Protein AF-A0A8E2FE78-F1 (afdb_monomer_lite)

Organism: NCBI:txid574774

Radius of gyration: 26.79 Å; chains: 1; bounding box: 69×51×73 Å

Secondary structure (DSSP, 8-state):
------HHHHHHHHHHIIIIIGGG---HHHHHHHHHHHHHHHHHHHHTTHHHHHHHHHHHHHHHHHHHHHHHHTPPPP------SS--HHHHHHHHHHHHHHHHHHHHHHTTS--TTHHHHHHHHHHHHHHHHHHHHHPPPPPTT-TT-------PPP--HHHHTTSS--SEEEEEEE-TTS-EEEEEEEE--SS-S--SGGGSHHHHHHHHHHHTTSSS----EEEEE-S-TT-SS-EEEEEPPSS--HHHHHHTT--S--HHHHHHHHHHHHHHHHS-GGGGHHHHHHHS-GGGGT--HHHHHHHHHHHHHHHHHHS-----HHHHHHHHHHHHT-----SPP----SS-S-----

Structure (mmCIF, N/CA/C/O backbone):
data_AF-A0A8E2FE78-F1
#
_entry.id   AF-A0A8E2FE78-F1
#
loop_
_atom_site.group_PDB
_atom_site.id
_atom_site.type_symbol
_atom_site.label_atom_id
_atom_site.label_alt_id
_atom_site.label_comp_id
_atom_site.label_asym_id
_atom_site.label_entity_id
_atom_site.label_seq_id
_atom_site.pdbx_PDB_ins_code
_atom_site.Cartn_x
_atom_site.Cartn_y
_atom_site.Cartn_z
_atom_site.occupancy
_atom_site.B_iso_or_equiv
_atom_site.auth_seq_id
_atom_site.auth_comp_id
_atom_site.auth_asym_id
_atom_site.auth_atom_id
_atom_site.pdbx_PDB_model_num
ATOM 1 N N . MET A 1 1 ? 17.736 26.249 -23.471 1.00 40.75 1 MET A N 1
ATOM 2 C CA . MET A 1 1 ? 18.844 25.290 -23.666 1.00 40.75 1 MET A CA 1
ATOM 3 C C . MET A 1 1 ? 18.583 24.107 -22.745 1.00 40.75 1 MET A C 1
ATOM 5 O O . MET A 1 1 ? 18.608 24.304 -21.538 1.00 40.75 1 MET A O 1
ATOM 9 N N . LYS A 1 2 ? 18.205 22.938 -23.279 1.00 51.59 2 LYS A N 1
ATOM 10 C CA . LYS A 1 2 ? 18.013 21.727 -22.465 1.00 51.59 2 LYS A CA 1
ATOM 11 C C . LYS A 1 2 ? 19.390 21.098 -22.255 1.00 51.59 2 LYS A C 1
ATOM 13 O O . LYS A 1 2 ? 20.052 20.760 -23.230 1.00 51.59 2 LYS A O 1
ATOM 18 N N . ILE A 1 3 ? 19.858 21.038 -21.012 1.00 57.12 3 ILE A N 1
ATOM 19 C CA . ILE A 1 3 ? 21.113 20.360 -20.680 1.00 57.12 3 ILE A CA 1
ATOM 20 C C . ILE A 1 3 ? 20.767 18.882 -20.533 1.00 57.12 3 ILE A C 1
ATOM 22 O O . ILE A 1 3 ? 20.050 18.514 -19.608 1.00 57.12 3 ILE A O 1
ATOM 26 N N . HIS A 1 4 ? 21.232 18.060 -21.469 1.00 77.94 4 HIS A N 1
ATOM 27 C CA . HIS A 1 4 ? 21.091 16.612 -21.376 1.00 77.94 4 HIS A CA 1
ATOM 28 C C . HIS A 1 4 ? 22.244 16.081 -20.522 1.00 77.94 4 HIS A C 1
ATOM 30 O O . HIS A 1 4 ? 23.404 16.238 -20.918 1.00 77.94 4 HIS A O 1
ATOM 36 N N . PRO A 1 5 ? 21.968 15.528 -19.331 1.00 83.38 5 PRO A N 1
ATOM 37 C CA . PRO A 1 5 ? 23.023 15.011 -18.481 1.00 83.38 5 PRO A CA 1
ATOM 38 C C . PRO A 1 5 ? 23.655 13.789 -19.154 1.00 83.38 5 PRO A C 1
ATOM 40 O O . PRO A 1 5 ? 22.962 12.873 -19.583 1.00 83.38 5 PRO A O 1
ATOM 43 N N . THR A 1 6 ? 24.980 13.774 -19.250 1.00 87.69 6 THR A N 1
ATOM 44 C CA . THR A 1 6 ? 25.743 12.628 -19.752 1.00 87.69 6 THR A CA 1
ATOM 45 C C . THR A 1 6 ? 26.255 11.789 -18.584 1.00 87.69 6 THR A C 1
ATOM 47 O O . THR A 1 6 ? 26.434 12.294 -17.469 1.00 87.69 6 THR A O 1
ATOM 50 N N . THR A 1 7 ? 26.575 10.517 -18.836 1.00 88.69 7 THR A N 1
ATOM 51 C CA . THR A 1 7 ? 27.245 9.632 -17.864 1.00 88.69 7 THR A CA 1
ATOM 52 C C . THR A 1 7 ? 28.472 10.303 -17.246 1.00 88.69 7 THR A C 1
ATOM 54 O O . THR A 1 7 ? 28.681 10.237 -16.033 1.00 88.69 7 THR A O 1
ATOM 57 N N . GLN A 1 8 ? 29.252 11.020 -18.062 1.00 87.31 8 GLN A N 1
ATOM 58 C CA . GLN A 1 8 ? 30.420 11.771 -17.612 1.00 87.31 8 GLN A CA 1
ATOM 59 C C . GLN A 1 8 ? 30.037 12.924 -16.675 1.00 87.31 8 GLN A C 1
ATOM 61 O O . GLN A 1 8 ? 30.614 13.030 -15.594 1.00 87.31 8 GLN A O 1
ATOM 66 N N . SER A 1 9 ? 29.062 13.769 -17.039 1.00 87.12 9 SER A N 1
ATOM 67 C CA . SER A 1 9 ? 28.678 14.910 -16.196 1.00 87.12 9 SER A CA 1
ATOM 68 C C . SER A 1 9 ? 28.068 14.476 -14.862 1.00 87.12 9 SER A C 1
ATOM 70 O O . SER A 1 9 ? 28.380 15.071 -13.834 1.00 87.12 9 SER A O 1
ATOM 72 N N . ILE A 1 10 ? 27.251 13.415 -14.856 1.00 90.75 10 ILE A N 1
ATOM 73 C CA . ILE A 1 10 ? 26.656 12.878 -13.622 1.00 90.75 10 ILE A CA 1
ATOM 74 C C . ILE A 1 10 ? 27.747 12.275 -12.729 1.00 90.75 10 ILE A C 1
ATOM 76 O O . ILE A 1 10 ? 27.791 12.558 -11.534 1.00 90.75 10 ILE A O 1
ATOM 80 N N . SER A 1 11 ? 28.674 11.504 -13.306 1.00 90.44 11 SER A N 1
ATOM 81 C CA . SER A 1 11 ? 29.785 10.912 -12.548 1.00 90.44 11 SER A CA 1
ATOM 82 C C . SER A 1 11 ? 30.683 11.976 -11.912 1.00 90.44 11 SER A C 1
ATOM 84 O O . SER A 1 11 ? 31.111 11.828 -10.770 1.00 90.44 11 SER A O 1
ATOM 86 N N . LEU A 1 12 ? 30.955 13.069 -12.634 1.00 84.81 12 LEU A N 1
ATOM 87 C CA . LEU A 1 12 ? 31.697 14.209 -12.095 1.00 84.81 12 LEU A CA 1
ATOM 88 C C . LEU A 1 12 ? 30.933 14.902 -10.961 1.00 84.81 12 LEU A C 1
ATOM 90 O O . LEU A 1 12 ? 31.551 15.258 -9.962 1.00 84.81 12 LEU A O 1
ATOM 94 N N . ALA A 1 13 ? 29.610 15.050 -11.080 1.00 88.19 13 ALA A N 1
ATOM 95 C CA . ALA A 1 13 ? 28.778 15.621 -10.023 1.00 88.19 13 ALA A CA 1
ATOM 96 C C . ALA A 1 13 ? 28.797 14.764 -8.747 1.00 88.19 13 ALA A C 1
ATOM 98 O O . ALA A 1 13 ? 28.978 15.310 -7.663 1.00 88.19 13 ALA A O 1
ATOM 99 N N . ILE A 1 14 ? 28.691 13.435 -8.872 1.00 91.94 14 ILE A N 1
ATOM 100 C CA . ILE A 1 14 ? 28.798 12.506 -7.733 1.00 91.94 14 ILE A CA 1
ATOM 101 C C . ILE A 1 14 ? 30.177 12.628 -7.075 1.00 91.94 14 ILE A C 1
ATOM 103 O O . ILE A 1 14 ? 30.267 12.836 -5.870 1.00 91.94 14 ILE A O 1
ATOM 107 N N . ARG A 1 15 ? 31.263 12.612 -7.859 1.00 89.69 15 ARG A N 1
ATOM 108 C CA . ARG A 1 15 ? 32.623 12.781 -7.316 1.00 89.69 15 ARG A CA 1
ATOM 109 C C . ARG A 1 15 ? 32.829 14.124 -6.628 1.00 89.69 15 ARG A C 1
ATOM 111 O O . ARG A 1 15 ? 33.533 14.179 -5.626 1.00 89.69 15 ARG A O 1
ATOM 118 N N . ALA A 1 16 ? 32.274 15.205 -7.169 1.00 86.19 16 ALA A N 1
ATOM 119 C CA . ALA A 1 16 ? 32.347 16.518 -6.538 1.00 86.19 16 ALA A CA 1
ATOM 120 C C . ALA A 1 16 ? 31.555 16.544 -5.222 1.00 86.19 16 ALA A C 1
ATOM 122 O O . ALA A 1 16 ? 32.049 17.066 -4.224 1.00 86.19 16 ALA A O 1
ATOM 123 N N . LEU A 1 17 ? 30.366 15.933 -5.203 1.00 91.00 17 LEU A N 1
ATOM 124 C CA . LEU A 1 17 ? 29.560 15.776 -3.996 1.00 91.00 17 LEU A CA 1
ATOM 125 C C . LEU A 1 17 ? 30.345 15.018 -2.915 1.00 91.00 17 LEU A C 1
ATOM 127 O O . LEU A 1 17 ? 30.501 15.532 -1.811 1.00 91.00 17 LEU A O 1
ATOM 131 N N . ASP A 1 18 ? 30.909 13.858 -3.251 1.00 92.31 18 ASP A N 1
ATOM 132 C CA . ASP A 1 18 ? 31.584 12.981 -2.290 1.00 92.31 18 ASP A CA 1
ATOM 133 C C . ASP A 1 18 ? 32.939 13.519 -1.816 1.00 92.31 18 ASP A C 1
ATOM 135 O O . ASP A 1 18 ? 33.265 13.403 -0.637 1.00 92.31 18 ASP A O 1
ATOM 139 N N . ASN A 1 19 ? 33.728 14.129 -2.706 1.00 90.69 19 ASN A N 1
ATOM 140 C CA . ASN A 1 19 ? 35.095 14.545 -2.376 1.00 90.69 19 ASN A CA 1
ATOM 141 C C . ASN A 1 19 ? 35.206 15.999 -1.908 1.00 90.69 19 ASN A C 1
ATOM 143 O O . ASN A 1 19 ? 36.165 16.330 -1.214 1.00 90.69 19 ASN A O 1
ATOM 147 N N . ALA A 1 20 ? 34.280 16.878 -2.305 1.00 88.25 20 ALA A N 1
ATOM 148 C CA . ALA A 1 20 ? 34.368 18.305 -1.991 1.00 88.25 20 ALA A CA 1
ATOM 149 C C . ALA A 1 20 ? 33.235 18.804 -1.091 1.00 88.25 20 ALA A C 1
ATOM 151 O O . ALA A 1 20 ? 33.487 19.655 -0.245 1.00 88.25 20 ALA A O 1
ATOM 152 N N . VAL A 1 21 ? 32.006 18.298 -1.243 1.00 90.62 21 VAL A N 1
ATOM 153 C CA . VAL A 1 21 ? 30.855 18.802 -0.473 1.00 90.62 21 VAL A CA 1
ATOM 154 C C . VAL A 1 21 ? 30.698 18.042 0.839 1.00 90.62 21 VAL A C 1
ATOM 156 O O . VAL A 1 21 ? 30.829 18.644 1.901 1.00 90.62 21 VAL A O 1
ATOM 159 N N . VAL A 1 22 ? 30.469 16.728 0.786 1.00 92.69 22 VAL A N 1
ATOM 160 C CA . VAL A 1 22 ? 30.179 15.885 1.960 1.00 92.69 22 VAL A CA 1
ATOM 161 C C . VAL A 1 22 ? 31.212 16.042 3.088 1.00 92.69 22 VAL A C 1
ATOM 163 O O . VAL A 1 22 ? 30.783 16.227 4.226 1.00 92.69 22 VAL A O 1
ATOM 166 N N . PRO A 1 23 ? 32.539 16.084 2.836 1.00 96.19 23 PRO A N 1
ATOM 167 C CA . PRO A 1 23 ? 33.531 16.244 3.904 1.00 96.19 23 PRO A CA 1
ATOM 168 C C . PRO A 1 23 ? 33.452 17.585 4.646 1.00 96.19 23 PRO A C 1
ATOM 170 O O . PRO A 1 23 ? 33.989 17.712 5.743 1.00 96.19 23 PRO A O 1
ATOM 173 N N . THR A 1 24 ? 32.812 18.595 4.050 1.00 95.44 24 THR A N 1
ATOM 174 C CA . THR A 1 24 ? 32.647 19.927 4.654 1.00 95.44 24 THR A CA 1
ATOM 175 C C . THR A 1 24 ? 31.368 20.052 5.479 1.00 95.44 24 THR A C 1
ATOM 177 O O . THR A 1 24 ? 31.210 21.021 6.223 1.00 95.44 24 THR A O 1
ATOM 180 N N . LEU A 1 25 ? 30.454 19.083 5.373 1.00 93.19 25 LEU A N 1
ATOM 181 C CA . LEU A 1 25 ? 29.177 19.111 6.073 1.00 93.19 25 LEU A CA 1
ATOM 182 C C . LEU A 1 25 ? 29.318 18.524 7.476 1.00 93.19 25 LEU A C 1
ATOM 184 O O . LEU A 1 25 ? 29.683 17.366 7.658 1.00 93.19 25 LEU A O 1
ATOM 188 N N . THR A 1 26 ? 28.980 19.327 8.478 1.00 93.50 26 THR A N 1
ATOM 189 C CA . THR A 1 26 ? 28.938 18.908 9.888 1.00 93.50 26 THR A CA 1
ATOM 190 C C . THR A 1 26 ? 27.511 18.751 10.411 1.00 93.50 26 THR A C 1
ATOM 192 O O . THR A 1 26 ? 27.287 18.065 11.408 1.00 93.50 26 THR A O 1
ATOM 195 N N . ASP A 1 27 ? 26.537 19.365 9.737 1.00 95.19 27 ASP A N 1
ATOM 196 C CA . ASP A 1 27 ? 25.128 19.306 10.105 1.00 95.19 27 ASP A CA 1
ATOM 197 C C . ASP A 1 27 ? 24.468 18.000 9.630 1.00 95.19 27 ASP A C 1
ATOM 199 O O . ASP A 1 27 ? 24.588 17.599 8.470 1.00 95.19 27 ASP A O 1
ATOM 203 N N . LYS A 1 28 ? 23.723 17.347 10.531 1.00 88.38 28 LYS A N 1
ATOM 204 C CA . LYS A 1 28 ? 23.057 16.066 10.245 1.00 88.38 28 LYS A CA 1
ATOM 205 C C . LYS A 1 28 ? 21.974 16.196 9.173 1.00 88.38 28 LYS A C 1
ATOM 207 O O . LYS A 1 28 ? 21.816 15.284 8.365 1.00 88.38 28 LYS A O 1
ATOM 212 N N . SER A 1 29 ? 21.240 17.311 9.151 1.00 82.25 29 SER A N 1
ATOM 213 C CA . SER A 1 29 ? 20.198 17.540 8.145 1.00 82.25 29 SER A CA 1
ATOM 214 C C . SER A 1 29 ? 20.810 17.772 6.764 1.00 82.25 29 SER A C 1
ATOM 216 O O . SER A 1 29 ? 20.278 17.278 5.771 1.00 82.25 29 SER A O 1
ATOM 218 N N . ALA A 1 30 ? 21.935 18.485 6.691 1.00 86.00 30 ALA A N 1
ATOM 219 C CA . ALA A 1 30 ? 22.681 18.685 5.455 1.00 86.00 30 ALA A CA 1
ATOM 220 C C . ALA A 1 30 ? 23.244 17.362 4.915 1.00 86.00 30 ALA A C 1
ATOM 222 O O . ALA A 1 30 ? 23.098 17.088 3.725 1.00 86.00 30 ALA A O 1
ATOM 223 N N . LEU A 1 31 ? 23.808 16.515 5.785 1.00 88.44 31 LEU A N 1
ATOM 224 C CA . LEU A 1 31 ? 24.284 15.178 5.411 1.00 88.44 31 LEU A CA 1
ATOM 225 C C . LEU A 1 31 ? 23.150 14.303 4.854 1.00 88.44 31 LEU A C 1
ATOM 227 O O . LEU A 1 31 ? 23.294 13.712 3.783 1.00 88.44 31 LEU A O 1
ATOM 231 N N . ALA A 1 32 ? 21.991 14.280 5.519 1.00 80.62 32 ALA A N 1
ATOM 232 C CA . ALA A 1 32 ? 20.817 13.553 5.034 1.00 80.62 32 ALA A CA 1
ATOM 233 C C . ALA A 1 32 ? 20.344 14.063 3.659 1.00 80.62 32 ALA A C 1
ATOM 235 O O . ALA A 1 32 ? 20.073 13.270 2.758 1.00 80.62 32 ALA A O 1
ATOM 236 N N . ALA A 1 33 ? 20.307 15.385 3.459 1.00 85.94 33 ALA A N 1
ATOM 237 C CA . ALA A 1 33 ? 19.960 15.969 2.167 1.00 85.94 33 ALA A CA 1
ATOM 238 C C . ALA A 1 33 ? 20.967 15.586 1.067 1.00 85.94 33 ALA A C 1
ATOM 240 O O . ALA A 1 33 ? 20.559 15.275 -0.053 1.00 85.94 33 ALA A O 1
ATOM 241 N N . THR A 1 34 ? 22.271 15.550 1.370 1.00 90.56 34 THR A N 1
ATOM 242 C CA . THR A 1 34 ? 23.276 15.103 0.394 1.00 90.56 34 THR A CA 1
ATOM 243 C C . THR A 1 34 ? 23.155 13.632 0.034 1.00 90.56 34 THR A C 1
ATOM 245 O O . THR A 1 34 ? 23.370 13.296 -1.128 1.00 90.56 34 THR A O 1
ATOM 248 N N . GLU A 1 35 ? 22.743 12.766 0.963 1.00 88.69 35 GLU A N 1
ATOM 249 C CA . GLU A 1 35 ? 22.444 11.371 0.628 1.00 88.69 35 GLU A CA 1
ATOM 250 C C . GLU A 1 35 ? 21.293 11.280 -0.375 1.00 88.69 35 GLU A C 1
ATOM 252 O O . GLU A 1 35 ? 21.401 10.550 -1.358 1.00 88.69 35 GLU A O 1
ATOM 257 N N . VAL A 1 36 ? 20.224 12.066 -0.208 1.00 89.06 36 VAL A N 1
ATOM 258 C CA . VAL A 1 36 ? 19.120 12.103 -1.184 1.00 89.06 36 VAL A CA 1
ATOM 259 C C . VAL A 1 36 ? 19.615 12.552 -2.560 1.00 89.06 36 VAL A C 1
ATOM 261 O O . VAL A 1 36 ? 19.309 11.909 -3.565 1.00 89.06 36 VAL A O 1
ATOM 264 N N . VAL A 1 37 ? 20.438 13.604 -2.622 1.00 92.12 37 VAL A N 1
ATOM 265 C CA . VAL A 1 37 ? 21.043 14.062 -3.885 1.00 92.12 37 VAL A C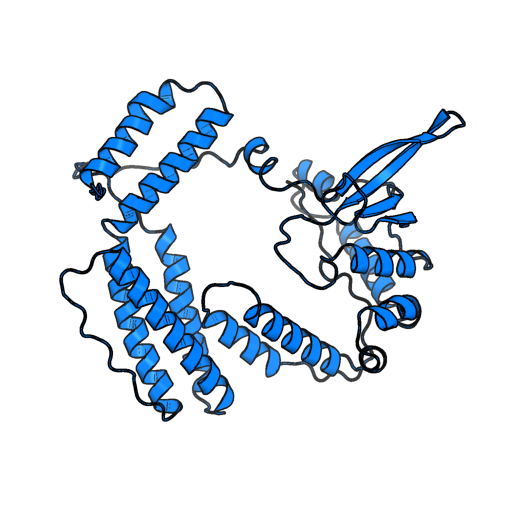A 1
ATOM 266 C C . VAL A 1 37 ? 21.907 12.963 -4.510 1.00 92.12 37 VAL A C 1
ATOM 268 O O . VAL A 1 37 ? 21.792 12.711 -5.711 1.00 92.12 37 VAL A O 1
ATOM 271 N N . ARG A 1 38 ? 22.725 12.262 -3.715 1.00 93.62 38 ARG A N 1
ATOM 272 C CA . ARG A 1 38 ? 23.543 11.135 -4.186 1.00 93.62 38 ARG A CA 1
ATOM 273 C C . ARG A 1 38 ? 22.676 10.024 -4.776 1.00 93.62 38 ARG A C 1
ATOM 275 O O . ARG A 1 38 ? 23.002 9.516 -5.850 1.00 93.62 38 ARG A O 1
ATOM 282 N N . HIS A 1 39 ? 21.570 9.670 -4.123 1.00 91.25 39 HIS A N 1
ATOM 283 C CA . HIS A 1 39 ? 20.637 8.656 -4.620 1.00 91.25 39 HIS A CA 1
ATOM 284 C C . HIS A 1 39 ? 20.027 9.064 -5.964 1.00 91.25 39 HIS A C 1
ATOM 286 O O . HIS A 1 39 ? 20.042 8.265 -6.899 1.00 91.25 39 HIS A O 1
ATOM 292 N N . VAL A 1 40 ? 19.573 10.315 -6.100 1.00 92.00 40 VAL A N 1
ATOM 293 C CA . VAL A 1 40 ? 19.017 10.837 -7.361 1.00 92.00 40 VAL A CA 1
ATOM 294 C C . VAL A 1 40 ? 20.060 10.819 -8.478 1.00 92.00 40 VAL A C 1
ATOM 296 O O . VAL A 1 40 ? 19.777 10.346 -9.576 1.00 92.00 40 VAL A O 1
ATOM 299 N N . LEU A 1 41 ? 21.283 11.287 -8.213 1.00 92.56 41 LEU A N 1
ATOM 300 C CA . LEU A 1 41 ? 22.361 11.270 -9.206 1.00 92.56 41 LEU A CA 1
ATOM 301 C C . LEU A 1 41 ? 22.737 9.841 -9.613 1.00 92.56 41 LEU A C 1
ATOM 303 O O . LEU A 1 41 ? 22.959 9.575 -10.792 1.00 92.56 41 LEU A O 1
ATOM 307 N N . THR A 1 42 ? 22.773 8.915 -8.656 1.00 93.00 42 THR A N 1
ATOM 308 C CA . THR A 1 42 ? 23.046 7.499 -8.926 1.00 93.00 42 THR A CA 1
ATOM 309 C C . THR A 1 42 ? 21.944 6.890 -9.785 1.00 93.00 42 THR A C 1
ATOM 311 O O . THR A 1 42 ? 22.245 6.184 -10.743 1.00 93.00 42 THR A O 1
ATOM 314 N N . ASP A 1 43 ? 20.677 7.186 -9.497 1.00 91.75 43 ASP A N 1
ATOM 315 C CA . ASP A 1 43 ? 19.550 6.723 -10.306 1.00 91.75 43 ASP A CA 1
ATOM 316 C C . ASP A 1 43 ? 19.611 7.278 -11.736 1.00 91.75 43 ASP A C 1
ATOM 318 O O . ASP A 1 43 ? 19.544 6.515 -12.698 1.00 91.75 43 ASP A O 1
ATOM 322 N N . LEU A 1 44 ? 19.874 8.580 -11.900 1.00 92.31 44 LEU A N 1
ATOM 323 C CA . LEU A 1 44 ? 20.101 9.185 -13.218 1.00 92.31 44 LEU A CA 1
ATOM 324 C C . LEU A 1 44 ? 21.258 8.508 -13.967 1.00 92.31 44 LEU A C 1
ATOM 326 O O . LEU A 1 44 ? 21.161 8.275 -15.171 1.00 92.31 44 LEU A O 1
ATOM 330 N N . LEU A 1 45 ? 22.335 8.140 -13.269 1.00 93.00 45 LEU A N 1
ATOM 331 C CA . LEU A 1 45 ? 23.454 7.420 -13.872 1.00 93.00 45 LEU A CA 1
ATOM 332 C C . LEU A 1 45 ? 23.053 6.010 -14.333 1.00 93.00 45 LEU A C 1
ATOM 334 O O . LEU A 1 45 ? 23.476 5.582 -15.407 1.00 93.00 45 LEU A O 1
ATOM 338 N N . LYS A 1 46 ? 22.210 5.296 -13.570 1.00 93.19 46 LYS A N 1
ATOM 339 C CA . LYS A 1 46 ? 21.663 3.988 -13.981 1.00 93.19 46 LYS A CA 1
ATOM 340 C C . LYS A 1 46 ? 20.863 4.112 -15.278 1.00 93.19 46 LYS A C 1
ATOM 342 O O . LYS A 1 46 ? 21.030 3.271 -16.166 1.00 93.19 46 LYS A O 1
ATOM 347 N N . ARG A 1 47 ? 20.051 5.171 -15.399 1.00 92.62 47 ARG A N 1
ATOM 348 C CA . ARG A 1 47 ? 19.238 5.475 -16.591 1.00 92.62 47 ARG A CA 1
ATOM 349 C C . ARG A 1 47 ? 20.092 5.723 -17.833 1.00 92.62 47 ARG A C 1
ATOM 351 O O . ARG A 1 47 ? 19.727 5.276 -18.907 1.00 92.62 47 ARG A O 1
ATOM 358 N N . GLN A 1 48 ? 21.266 6.338 -17.688 1.00 89.25 48 GLN A N 1
ATOM 359 C CA . GLN A 1 48 ? 22.191 6.590 -18.806 1.00 89.25 48 GLN A CA 1
ATOM 360 C C . GLN A 1 48 ? 23.039 5.371 -19.221 1.00 89.25 48 GLN A C 1
ATOM 362 O O . GLN A 1 48 ? 23.882 5.482 -20.111 1.00 89.25 48 GLN A O 1
ATOM 367 N N . GLY A 1 49 ? 22.866 4.209 -18.586 1.00 87.19 49 GLY A N 1
ATOM 368 C CA . GLY A 1 49 ? 23.675 3.031 -18.893 1.00 87.19 49 GLY A CA 1
ATOM 369 C C . GLY A 1 49 ? 22.919 1.718 -18.710 1.00 87.19 49 GLY A C 1
ATOM 370 O O . GLY A 1 49 ? 22.137 1.333 -19.576 1.00 87.19 49 GLY A O 1
ATOM 371 N N . PRO A 1 50 ? 23.166 0.977 -17.620 1.00 90.06 50 PRO A N 1
ATOM 372 C CA . PRO A 1 50 ? 22.710 -0.407 -17.486 1.00 90.06 50 PRO A CA 1
ATOM 373 C C . PRO A 1 50 ? 21.182 -0.591 -17.469 1.00 90.06 50 PRO A C 1
ATOM 375 O O . PRO A 1 50 ? 20.708 -1.663 -17.846 1.00 90.06 50 PRO A O 1
ATOM 378 N N . ALA A 1 51 ? 20.400 0.424 -17.082 1.00 94.06 51 ALA A N 1
ATOM 379 C CA . ALA A 1 51 ? 18.939 0.319 -17.068 1.00 94.06 51 ALA A CA 1
ATOM 380 C C . ALA A 1 51 ? 18.320 0.272 -18.479 1.00 94.06 51 ALA A C 1
ATOM 382 O O . ALA A 1 51 ? 17.264 -0.330 -18.652 1.00 94.06 51 ALA A O 1
ATOM 383 N N . ILE A 1 52 ? 18.998 0.825 -19.493 1.00 93.88 52 ILE A N 1
ATOM 384 C CA . ILE A 1 52 ? 18.574 0.757 -20.904 1.00 93.88 52 ILE A CA 1
ATOM 385 C C . ILE A 1 52 ? 18.493 -0.701 -21.355 1.00 93.88 52 ILE A C 1
ATOM 387 O O . ILE A 1 52 ? 17.476 -1.131 -21.895 1.00 93.88 52 ILE A O 1
ATOM 391 N N . LYS A 1 53 ? 19.543 -1.485 -21.076 1.00 93.69 53 LYS A N 1
ATOM 392 C CA . LYS A 1 53 ? 19.591 -2.904 -21.444 1.00 93.69 53 LYS A CA 1
ATOM 393 C C . LYS A 1 53 ? 18.485 -3.701 -20.748 1.00 93.69 53 LYS A C 1
ATOM 395 O O . LYS A 1 53 ? 17.822 -4.502 -21.397 1.00 93.69 53 LYS A O 1
ATOM 400 N N . LEU A 1 54 ? 18.256 -3.442 -19.456 1.00 95.19 54 LEU A N 1
ATOM 401 C CA . LEU A 1 54 ? 17.161 -4.071 -18.713 1.00 95.19 54 LEU A CA 1
ATOM 402 C C . LEU A 1 54 ? 15.801 -3.773 -19.362 1.00 95.19 54 LEU A C 1
ATOM 404 O O . LEU A 1 54 ? 15.019 -4.695 -19.574 1.00 95.19 54 LEU A O 1
ATOM 408 N N . LEU A 1 55 ? 15.517 -2.508 -19.688 1.00 95.38 55 LEU A N 1
ATOM 409 C CA . LEU A 1 55 ? 14.252 -2.136 -20.325 1.00 95.38 55 LEU A CA 1
ATOM 410 C C . LEU A 1 55 ? 14.088 -2.790 -21.699 1.00 95.38 55 LEU A C 1
ATOM 412 O O . LEU A 1 55 ? 13.009 -3.285 -21.998 1.00 95.38 55 LEU A O 1
ATOM 416 N N . GLN A 1 56 ? 15.143 -2.854 -22.514 1.00 94.69 56 GLN A N 1
ATOM 417 C CA . GLN A 1 56 ? 15.103 -3.543 -23.809 1.00 94.69 56 GLN A CA 1
ATOM 418 C C . GLN A 1 56 ? 14.759 -5.032 -23.662 1.00 94.69 56 GLN A C 1
ATOM 420 O O . GLN A 1 56 ? 13.905 -5.536 -24.391 1.00 94.69 56 GLN A O 1
ATOM 425 N N . GLU A 1 57 ? 15.397 -5.724 -22.712 1.00 95.44 57 GLU A N 1
ATOM 426 C CA . GLU A 1 57 ? 15.117 -7.132 -22.404 1.00 95.44 57 GLU A CA 1
ATOM 427 C C . GLU A 1 57 ? 13.659 -7.316 -21.950 1.00 95.44 57 GLU A C 1
ATOM 429 O O . GLU A 1 57 ? 12.938 -8.141 -22.511 1.00 95.44 57 GLU A O 1
ATOM 434 N N . LEU A 1 58 ? 13.187 -6.488 -21.011 1.00 96.44 58 LEU A N 1
ATOM 435 C CA . LEU A 1 58 ? 11.811 -6.549 -20.507 1.00 96.44 58 LEU A CA 1
ATOM 436 C C . LEU A 1 58 ? 10.772 -6.221 -21.581 1.00 96.44 58 LEU A C 1
ATOM 438 O O . LEU A 1 58 ? 9.739 -6.881 -21.639 1.00 96.44 58 LEU A O 1
ATOM 442 N N . ILE A 1 59 ? 11.027 -5.245 -22.454 1.00 95.81 59 ILE A N 1
ATOM 443 C CA . ILE A 1 59 ? 10.134 -4.915 -23.572 1.00 95.81 59 ILE A CA 1
ATOM 444 C C . ILE A 1 59 ? 10.061 -6.089 -24.553 1.00 95.81 59 ILE A C 1
ATOM 446 O O . ILE A 1 59 ? 8.976 -6.442 -25.018 1.00 95.81 59 ILE A O 1
ATOM 450 N N . ALA A 1 60 ? 11.190 -6.726 -24.871 1.00 95.50 60 ALA A N 1
ATOM 451 C CA . ALA A 1 60 ? 11.204 -7.895 -25.746 1.00 95.50 60 ALA A CA 1
ATOM 452 C C . ALA A 1 60 ? 10.406 -9.065 -25.141 1.00 95.50 60 ALA A C 1
ATOM 454 O O . ALA A 1 60 ? 9.556 -9.642 -25.822 1.00 95.50 60 ALA A O 1
ATOM 455 N N . GLU A 1 61 ? 10.631 -9.371 -23.860 1.00 96.94 61 GLU A N 1
ATOM 456 C CA . GLU A 1 61 ? 9.888 -10.398 -23.118 1.00 96.94 61 GLU A CA 1
ATOM 457 C C . GLU A 1 61 ? 8.386 -10.076 -23.040 1.00 96.94 61 GLU A C 1
ATOM 459 O O . GLU A 1 61 ? 7.549 -10.938 -23.321 1.00 96.94 61 GLU A O 1
ATOM 464 N N . GLY A 1 62 ? 8.035 -8.826 -22.736 1.00 96.75 62 GLY A N 1
ATOM 465 C CA . GLY A 1 62 ? 6.650 -8.378 -22.620 1.00 96.75 62 GLY A CA 1
ATOM 466 C C . GLY A 1 62 ? 5.896 -8.436 -23.952 1.00 96.75 62 GLY A C 1
ATOM 467 O O . GLY A 1 62 ? 4.755 -8.880 -23.977 1.00 96.75 62 GLY A O 1
ATOM 468 N N . ASN A 1 63 ? 6.533 -8.111 -25.082 1.00 96.12 63 ASN A N 1
ATOM 469 C CA . ASN A 1 63 ? 5.921 -8.257 -26.414 1.00 96.12 63 ASN A CA 1
ATOM 470 C C . ASN A 1 63 ? 5.666 -9.728 -26.802 1.00 96.12 63 ASN A C 1
ATOM 472 O O . ASN A 1 63 ? 4.755 -10.036 -27.576 1.00 96.12 63 ASN A O 1
ATOM 476 N N . VAL A 1 64 ? 6.496 -10.667 -26.331 1.00 96.62 64 VAL A N 1
ATOM 477 C CA . VAL A 1 64 ? 6.225 -12.106 -26.501 1.00 96.62 64 VAL A CA 1
ATOM 478 C C . VAL A 1 64 ? 5.009 -12.494 -25.667 1.00 96.62 64 VAL A C 1
ATOM 480 O O . VAL A 1 64 ? 4.077 -13.093 -26.200 1.00 96.62 64 VAL A O 1
ATOM 483 N N . LEU A 1 65 ? 4.991 -12.091 -24.398 1.00 97.44 65 LEU A N 1
ATOM 484 C CA . LEU A 1 65 ? 3.894 -12.362 -23.478 1.00 97.44 65 LEU A CA 1
ATOM 485 C C . LEU A 1 65 ? 2.556 -11.770 -23.958 1.00 97.44 65 LEU A C 1
ATOM 487 O O . LEU A 1 65 ? 1.545 -12.464 -23.934 1.00 97.44 65 LEU A O 1
ATOM 491 N N . GLU A 1 66 ? 2.543 -10.521 -24.426 1.00 96.81 66 GLU A N 1
ATOM 492 C CA . GLU A 1 66 ? 1.353 -9.856 -24.970 1.00 96.81 66 GLU A CA 1
ATOM 493 C C . GLU A 1 66 ? 0.745 -10.680 -26.114 1.00 96.81 66 GLU A C 1
ATOM 495 O O . GLU A 1 66 ? -0.446 -10.981 -26.098 1.00 96.81 66 GLU A O 1
ATOM 500 N N . ARG A 1 67 ? 1.567 -11.142 -27.066 1.00 96.00 67 ARG A N 1
ATOM 501 C CA . ARG A 1 67 ? 1.103 -11.985 -28.182 1.00 96.00 67 ARG A CA 1
ATOM 502 C C . ARG A 1 67 ? 0.522 -13.319 -27.725 1.00 96.00 67 ARG A C 1
ATOM 504 O O . ARG A 1 67 ? -0.453 -13.784 -28.308 1.00 96.00 67 ARG A O 1
ATOM 511 N N . GLU A 1 68 ? 1.113 -13.941 -26.708 1.00 96.25 68 GLU A N 1
ATOM 512 C CA . GLU A 1 68 ? 0.583 -15.184 -26.142 1.00 96.25 68 GLU A CA 1
ATOM 513 C C . GLU A 1 68 ? -0.787 -14.976 -25.483 1.00 96.25 68 GLU A C 1
ATOM 515 O O . GLU A 1 68 ? -1.656 -15.833 -25.628 1.00 96.25 68 GLU A O 1
ATOM 520 N N . ILE A 1 69 ? -0.991 -13.847 -24.792 1.00 96.44 69 ILE A N 1
ATOM 521 C CA . ILE A 1 69 ? -2.279 -13.490 -24.180 1.00 96.44 69 ILE A CA 1
ATOM 522 C C . ILE A 1 69 ? -3.328 -13.219 -25.262 1.00 96.44 69 ILE A C 1
ATOM 524 O O . ILE A 1 69 ? -4.412 -13.797 -25.213 1.00 96.44 69 ILE A O 1
ATOM 528 N N . LEU A 1 70 ? -2.992 -12.393 -26.256 1.00 95.62 70 LEU A N 1
ATOM 529 C CA . LEU A 1 70 ? -3.900 -12.021 -27.345 1.00 95.62 70 LEU A CA 1
ATOM 530 C C . LEU A 1 70 ? -4.334 -13.224 -28.189 1.00 95.62 70 LEU A C 1
ATOM 532 O O . LEU A 1 70 ? -5.475 -13.296 -28.636 1.00 95.62 70 LEU A O 1
ATOM 536 N N . GLY A 1 71 ? -3.459 -14.223 -28.339 1.00 95.19 71 GLY A N 1
ATOM 537 C CA . GLY A 1 71 ? -3.803 -15.490 -28.985 1.00 95.19 71 GLY A CA 1
ATOM 538 C C . GLY A 1 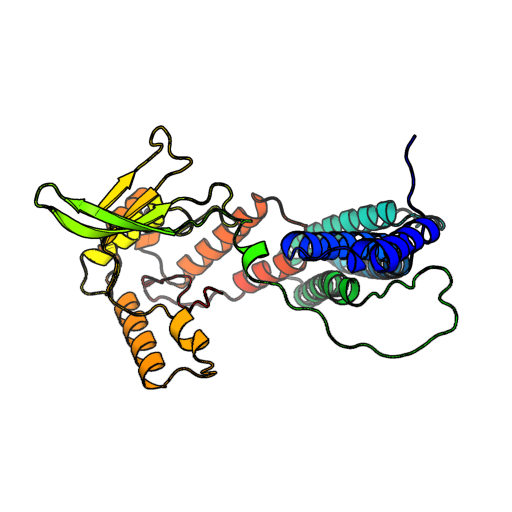71 ? -4.916 -16.279 -28.280 1.00 95.19 71 GLY A C 1
ATOM 539 O O . GLY A 1 71 ? -5.399 -17.256 -28.849 1.00 95.19 71 GLY A O 1
ATOM 540 N N . LEU A 1 72 ? -5.303 -15.895 -27.055 1.00 94.69 72 LEU A N 1
ATOM 541 C CA . LEU A 1 72 ? -6.408 -16.494 -26.300 1.00 94.69 72 LEU A CA 1
ATOM 542 C C . LEU A 1 72 ? -7.660 -15.615 -26.232 1.00 94.69 72 LEU A C 1
ATOM 544 O O . LEU A 1 72 ? -8.721 -16.126 -25.881 1.00 94.69 72 LEU A O 1
ATOM 548 N N . THR A 1 73 ? -7.545 -14.312 -26.502 1.00 91.25 73 THR A N 1
ATOM 549 C CA . THR A 1 73 ? -8.658 -13.354 -26.386 1.00 91.25 73 THR A CA 1
ATOM 550 C C . THR A 1 73 ? -9.310 -13.017 -27.730 1.00 91.25 73 THR A C 1
ATOM 552 O O . THR A 1 73 ? -10.250 -12.231 -27.749 1.00 91.25 73 THR A O 1
ATOM 555 N N . ASP A 1 74 ? -8.842 -13.610 -28.838 1.00 86.94 74 ASP A N 1
ATOM 556 C CA . ASP A 1 74 ? -9.225 -13.272 -30.224 1.00 86.94 74 ASP A CA 1
ATOM 557 C C . ASP A 1 74 ? -9.011 -11.783 -30.580 1.00 86.94 74 ASP A C 1
ATOM 559 O O . ASP A 1 74 ? -9.539 -11.267 -31.568 1.00 86.94 74 ASP A O 1
ATOM 563 N N . GLU A 1 75 ? -8.200 -11.075 -29.792 1.00 87.19 75 GLU A N 1
ATOM 564 C CA . GLU A 1 75 ? -7.869 -9.672 -30.010 1.00 87.19 75 GLU A CA 1
ATOM 565 C C . GLU A 1 75 ? -6.681 -9.544 -30.969 1.00 87.19 75 GLU A C 1
ATOM 567 O O . GLU A 1 75 ? -5.674 -10.251 -30.881 1.00 87.19 75 GLU A O 1
ATOM 572 N N . THR A 1 76 ? -6.771 -8.607 -31.913 1.00 84.56 76 THR A N 1
ATOM 573 C CA . THR A 1 76 ? -5.669 -8.347 -32.841 1.00 84.56 76 THR A CA 1
ATOM 574 C C . THR A 1 76 ? -4.550 -7.589 -32.139 1.00 84.56 76 THR A C 1
ATOM 576 O O . THR A 1 76 ? -4.785 -6.535 -31.543 1.00 84.56 76 THR A O 1
ATOM 579 N N . ALA A 1 77 ? -3.317 -8.081 -32.278 1.00 75.88 77 ALA A N 1
ATOM 580 C CA . ALA A 1 77 ? -2.134 -7.371 -31.810 1.00 75.88 77 ALA A CA 1
ATOM 581 C C . ALA A 1 77 ? -2.075 -5.964 -32.408 1.00 75.88 77 ALA A C 1
ATOM 583 O O . ALA A 1 77 ? -2.091 -5.786 -33.629 1.00 75.88 77 ALA A O 1
ATOM 584 N N . HIS A 1 78 ? -1.981 -4.966 -31.533 1.00 74.69 78 HIS A N 1
ATOM 585 C CA . HIS A 1 78 ? -1.666 -3.611 -31.949 1.00 74.69 78 HIS A CA 1
ATOM 586 C C . HIS A 1 78 ? -0.221 -3.648 -32.439 1.00 74.69 78 HIS A C 1
ATOM 588 O O . HIS A 1 78 ? 0.665 -4.085 -31.707 1.00 74.69 78 HIS A O 1
ATOM 594 N N . GLY A 1 79 ? -0.005 -3.302 -33.712 1.00 68.75 79 GLY A N 1
ATOM 595 C CA . GLY A 1 79 ? 1.288 -3.457 -34.373 1.00 68.75 79 GLY A CA 1
ATOM 596 C C . GLY A 1 79 ? 2.408 -2.835 -33.546 1.00 68.75 79 GLY A C 1
ATOM 597 O O . GLY A 1 79 ? 2.515 -1.613 -33.472 1.00 68.75 79 GLY A O 1
ATOM 598 N N . GLY A 1 80 ? 3.227 -3.681 -32.918 1.00 65.00 80 GLY A N 1
ATOM 599 C CA . GLY A 1 80 ? 4.386 -3.242 -32.157 1.00 65.00 80 GLY A CA 1
ATOM 600 C C . GLY A 1 80 ? 5.346 -2.531 -33.099 1.00 65.00 80 GLY A C 1
ATOM 601 O O . GLY A 1 80 ? 5.863 -3.143 -34.037 1.00 65.00 80 GLY A O 1
ATOM 602 N N . GLY A 1 81 ? 5.553 -1.232 -32.883 1.00 66.81 81 GLY A N 1
ATOM 603 C CA . GLY A 1 81 ? 6.553 -0.472 -33.620 1.00 66.81 81 GLY A CA 1
ATOM 604 C C . GLY A 1 81 ? 7.909 -1.158 -33.475 1.00 66.81 81 GLY A C 1
ATOM 605 O O . GLY A 1 81 ? 8.333 -1.469 -32.363 1.00 66.81 81 GLY A O 1
ATOM 606 N N . ALA A 1 82 ? 8.575 -1.445 -34.594 1.00 63.03 82 ALA A N 1
ATOM 607 C CA . ALA A 1 82 ? 9.910 -2.027 -34.564 1.00 63.03 82 ALA A CA 1
ATOM 608 C C . ALA A 1 82 ? 10.844 -1.116 -33.750 1.00 63.03 82 ALA A C 1
ATOM 610 O O . ALA A 1 82 ? 10.924 0.086 -34.014 1.00 63.03 82 ALA A O 1
ATOM 611 N N . ALA A 1 83 ? 11.537 -1.685 -32.761 1.00 58.75 83 ALA A N 1
ATOM 612 C CA . ALA A 1 83 ? 12.445 -0.940 -31.900 1.00 58.75 83 ALA A CA 1
ATOM 613 C C . ALA A 1 83 ? 13.555 -0.287 -32.743 1.00 58.75 83 ALA A C 1
ATOM 615 O O . ALA A 1 83 ? 14.371 -0.970 -33.365 1.00 58.75 83 ALA A O 1
ATOM 616 N N . SER A 1 84 ? 13.575 1.046 -32.774 1.00 67.38 84 SER A N 1
ATOM 617 C CA . SER A 1 84 ? 14.705 1.815 -33.299 1.00 67.38 84 SER A CA 1
ATOM 618 C C . SER A 1 84 ? 15.979 1.463 -32.515 1.00 67.38 84 SER A C 1
ATOM 620 O O . SER A 1 84 ? 15.936 1.236 -31.310 1.00 67.38 84 SER A O 1
ATOM 622 N N . GLN A 1 85 ? 17.133 1.390 -33.179 1.00 68.00 85 GLN A N 1
ATOM 623 C CA . GLN A 1 85 ? 18.378 0.928 -32.543 1.00 68.00 85 GLN A CA 1
ATOM 624 C C . GLN A 1 85 ? 19.072 1.988 -31.664 1.00 68.00 85 GLN A C 1
ATOM 626 O O . GLN A 1 85 ? 20.009 1.651 -30.950 1.00 68.00 85 GLN A O 1
ATOM 631 N N . ASN A 1 86 ? 18.597 3.239 -31.660 1.00 69.88 86 ASN A N 1
ATOM 632 C CA . ASN A 1 86 ? 19.142 4.339 -30.850 1.00 69.88 86 ASN A CA 1
ATOM 633 C C . ASN A 1 86 ? 18.033 5.001 -30.025 1.00 69.88 86 ASN A C 1
ATOM 635 O O . ASN A 1 86 ? 17.651 6.140 -30.289 1.00 69.88 86 ASN A O 1
ATOM 639 N N . ILE A 1 87 ? 17.473 4.261 -29.071 1.00 84.56 87 ILE A N 1
ATOM 640 C CA . ILE A 1 87 ? 16.417 4.764 -28.189 1.00 84.56 87 ILE A CA 1
ATOM 641 C C . ILE A 1 87 ? 17.049 5.128 -26.841 1.00 84.56 87 ILE A C 1
ATOM 643 O O . ILE A 1 87 ? 17.778 4.324 -26.258 1.00 84.56 87 ILE A O 1
ATOM 647 N N . ASP A 1 88 ? 16.796 6.352 -26.377 1.00 92.00 88 ASP A N 1
ATOM 648 C CA . ASP A 1 88 ? 17.177 6.805 -25.039 1.00 92.00 88 ASP A CA 1
ATOM 649 C C . ASP A 1 88 ? 16.334 6.127 -23.942 1.00 92.00 88 ASP A C 1
ATOM 651 O O . ASP A 1 88 ? 15.366 5.410 -24.207 1.00 92.00 88 ASP A O 1
ATOM 655 N N . PHE A 1 89 ? 16.730 6.301 -22.680 1.00 92.25 89 PHE A N 1
ATOM 656 C CA . PHE A 1 89 ? 16.036 5.667 -21.560 1.00 92.25 89 PHE A CA 1
ATOM 657 C C . PHE A 1 89 ? 14.579 6.118 -21.461 1.00 92.25 89 PHE A C 1
ATOM 659 O O . PHE A 1 89 ? 13.703 5.294 -21.229 1.00 92.25 89 PHE A O 1
ATOM 666 N N . GLU A 1 90 ? 14.316 7.409 -21.645 1.00 91.62 90 GLU A N 1
ATOM 667 C CA . GLU A 1 90 ? 12.988 8.007 -21.539 1.00 91.62 90 GLU A CA 1
ATOM 668 C C . GLU A 1 90 ? 12.019 7.399 -22.557 1.00 91.62 90 GLU A C 1
ATOM 670 O O . GLU A 1 90 ? 10.906 7.013 -22.201 1.00 91.62 90 GLU A O 1
ATOM 675 N N . SER A 1 91 ? 12.462 7.227 -23.801 1.00 92.56 91 SER A N 1
ATOM 676 C CA . SER A 1 91 ? 11.661 6.601 -24.849 1.00 92.56 91 SER A CA 1
ATOM 677 C C . SER A 1 91 ? 11.443 5.102 -24.595 1.00 92.56 91 SER A C 1
ATOM 679 O O . SER A 1 91 ? 10.363 4.588 -24.883 1.00 92.56 91 SER A O 1
ATOM 681 N N . LEU A 1 92 ? 12.426 4.384 -24.030 1.00 93.75 92 LEU A N 1
ATOM 682 C CA . LEU A 1 92 ? 12.237 2.988 -23.602 1.00 93.75 92 LEU A CA 1
ATOM 683 C C . LEU A 1 92 ? 11.283 2.878 -22.408 1.00 93.75 92 LEU A C 1
ATOM 685 O O . LEU A 1 92 ? 10.458 1.971 -22.373 1.00 93.75 92 LEU A O 1
ATOM 689 N N . ALA A 1 93 ? 11.376 3.787 -21.439 1.00 93.19 93 ALA A N 1
ATOM 690 C CA . ALA A 1 93 ? 10.492 3.817 -20.281 1.00 93.19 93 ALA A CA 1
ATOM 691 C C . ALA A 1 93 ? 9.041 4.060 -20.716 1.00 93.19 93 ALA A C 1
ATOM 693 O O . ALA A 1 93 ? 8.154 3.330 -20.280 1.00 93.19 93 ALA A O 1
ATOM 694 N N . GLN A 1 94 ? 8.822 4.994 -21.647 1.00 93.06 94 GLN A N 1
ATOM 695 C CA . GLN A 1 94 ? 7.511 5.224 -22.250 1.00 93.06 94 GLN A CA 1
ATOM 696 C C . GLN A 1 94 ? 6.998 3.977 -22.991 1.00 93.06 94 GLN A C 1
ATOM 698 O O . GLN A 1 94 ? 5.862 3.562 -22.783 1.00 93.06 94 GLN A O 1
ATOM 703 N N . GLN A 1 95 ? 7.831 3.325 -23.812 1.00 93.62 95 GLN A N 1
ATOM 704 C CA . GLN A 1 95 ? 7.438 2.086 -24.501 1.00 93.62 95 GLN A CA 1
ATOM 705 C C . GLN A 1 95 ? 7.091 0.956 -23.529 1.00 93.62 95 GLN A C 1
ATOM 707 O O . GLN A 1 95 ? 6.148 0.201 -23.767 1.00 93.62 95 GLN A O 1
ATOM 712 N N . HIS A 1 96 ? 7.853 0.826 -22.442 1.00 94.94 96 HIS A N 1
ATOM 713 C CA . HIS A 1 96 ? 7.581 -0.146 -21.394 1.00 94.94 96 HIS A CA 1
ATOM 714 C C . HIS A 1 96 ? 6.248 0.156 -20.699 1.00 94.94 96 HIS A C 1
ATOM 716 O O . HIS A 1 96 ? 5.450 -0.754 -20.516 1.00 94.94 96 HIS A O 1
ATOM 722 N N . GLU A 1 97 ? 5.965 1.416 -20.368 1.00 94.44 97 GLU A N 1
ATOM 723 C CA . GLU A 1 97 ? 4.687 1.841 -19.783 1.00 94.44 97 GLU A CA 1
ATOM 724 C C . GLU A 1 97 ? 3.496 1.561 -20.714 1.00 94.44 97 GLU A C 1
ATOM 726 O O . GLU A 1 97 ? 2.493 0.980 -20.294 1.00 94.44 97 GLU A O 1
ATOM 731 N N . GLU A 1 98 ? 3.612 1.909 -21.997 1.00 94.62 98 GLU A N 1
ATOM 732 C CA . GLU A 1 98 ? 2.600 1.606 -23.013 1.00 94.62 98 GLU A CA 1
ATOM 733 C C . GLU A 1 98 ? 2.364 0.093 -23.137 1.00 94.62 98 GLU A C 1
ATOM 735 O O . GLU A 1 98 ? 1.218 -0.354 -23.204 1.00 94.62 98 GLU A O 1
ATOM 740 N N . LEU A 1 99 ? 3.432 -0.711 -23.130 1.00 95.38 99 LEU A N 1
ATOM 741 C CA . LEU A 1 99 ? 3.346 -2.171 -23.145 1.00 95.38 99 LEU A CA 1
ATOM 742 C C . LEU A 1 99 ? 2.679 -2.719 -21.876 1.00 95.38 99 LEU A C 1
ATOM 744 O O . LEU A 1 99 ? 1.799 -3.573 -21.982 1.00 95.38 99 LEU A O 1
ATOM 748 N N . THR A 1 100 ? 3.022 -2.202 -20.693 1.00 96.50 100 THR A N 1
ATOM 749 C CA . THR A 1 100 ? 2.363 -2.571 -19.431 1.00 96.50 100 THR A CA 1
ATOM 750 C C . THR A 1 100 ? 0.862 -2.310 -19.509 1.00 96.50 100 THR A C 1
ATOM 752 O O . THR A 1 100 ? 0.075 -3.199 -19.189 1.00 96.50 100 THR A O 1
ATOM 755 N N . ASN A 1 101 ? 0.445 -1.138 -19.999 1.00 95.19 101 ASN A N 1
ATOM 756 C CA . ASN A 1 101 ? -0.970 -0.795 -20.171 1.00 95.19 101 ASN A CA 1
ATOM 757 C C . ASN A 1 101 ? -1.712 -1.785 -21.085 1.00 95.19 101 ASN A C 1
ATOM 759 O O . ASN A 1 101 ? -2.815 -2.241 -20.756 1.00 95.19 101 ASN A O 1
ATOM 763 N N . ARG A 1 102 ? -1.105 -2.168 -22.215 1.00 95.69 102 ARG A N 1
ATOM 764 C CA . ARG A 1 102 ? -1.706 -3.155 -23.125 1.00 95.69 102 ARG A CA 1
ATOM 765 C C . ARG A 1 102 ? -1.783 -4.547 -22.502 1.00 95.69 102 ARG A C 1
ATOM 767 O O . ARG A 1 102 ? -2.824 -5.199 -22.604 1.00 95.69 102 ARG A O 1
ATOM 774 N N . ILE A 1 103 ? -0.738 -4.985 -21.796 1.00 96.81 103 ILE A N 1
ATOM 775 C CA . ILE A 1 103 ? -0.737 -6.268 -21.078 1.00 96.81 103 ILE A CA 1
ATOM 776 C C . ILE A 1 103 ? -1.810 -6.277 -19.984 1.00 96.81 103 ILE A C 1
ATOM 778 O O . ILE A 1 103 ? -2.523 -7.268 -19.868 1.00 96.81 103 ILE A O 1
ATOM 782 N N . VAL A 1 104 ? -1.980 -5.197 -19.213 1.00 95.94 104 VAL A N 1
ATOM 783 C CA . VAL A 1 104 ? -3.037 -5.086 -18.188 1.00 95.94 104 VAL A CA 1
ATOM 784 C C . VAL A 1 104 ? -4.427 -5.202 -18.800 1.00 95.94 104 VAL A C 1
ATOM 786 O O . VAL A 1 104 ? -5.260 -5.965 -18.302 1.00 95.94 104 VAL A O 1
ATOM 789 N N . THR A 1 105 ? -4.664 -4.491 -19.902 1.00 95.06 105 THR A N 1
ATOM 790 C CA . THR A 1 105 ? -5.932 -4.555 -20.640 1.00 95.06 105 THR A CA 1
ATOM 791 C C . THR A 1 105 ? -6.204 -5.992 -21.092 1.00 95.06 105 THR A C 1
ATOM 793 O O . THR A 1 105 ? -7.225 -6.580 -20.734 1.00 95.06 105 THR A O 1
ATOM 796 N N . SER A 1 106 ? -5.223 -6.615 -21.749 1.00 96.12 106 SER A N 1
ATOM 797 C CA . SER A 1 106 ? -5.318 -7.996 -22.239 1.00 96.12 106 SER A CA 1
ATOM 798 C C . SER A 1 106 ? -5.501 -9.007 -21.096 1.00 96.12 106 SER A C 1
ATOM 800 O O . SER A 1 106 ? -6.282 -9.948 -21.208 1.00 96.12 106 SER A O 1
ATOM 802 N N . CYS A 1 107 ? -4.838 -8.807 -19.950 1.00 96.25 107 CYS A N 1
ATOM 803 C CA . CYS A 1 107 ? -5.010 -9.628 -18.747 1.00 96.25 107 CYS A CA 1
ATOM 804 C C . CYS A 1 107 ? -6.427 -9.511 -18.173 1.00 96.25 107 CYS A C 1
ATOM 806 O O . CYS A 1 107 ? -6.993 -10.508 -17.719 1.00 96.25 107 CYS A O 1
ATOM 808 N N . THR A 1 108 ? -7.013 -8.314 -18.203 1.00 93.81 108 THR A N 1
ATOM 809 C CA . THR A 1 108 ? -8.386 -8.080 -17.739 1.00 93.81 108 THR A CA 1
ATOM 810 C C . THR A 1 108 ? -9.374 -8.874 -18.593 1.00 93.81 108 THR A C 1
ATOM 812 O O . THR A 1 108 ? -10.187 -9.624 -18.044 1.00 93.81 108 THR A O 1
ATOM 815 N N . HIS A 1 109 ? -9.234 -8.819 -19.921 1.00 94.69 109 HIS A N 1
ATOM 816 C CA . HIS A 1 109 ? -10.022 -9.637 -20.849 1.00 94.69 109 HIS A CA 1
ATOM 817 C C . HIS A 1 109 ? -9.791 -11.134 -20.626 1.00 94.69 109 HIS A C 1
ATOM 819 O O . HIS A 1 109 ? -10.744 -11.878 -20.378 1.00 94.69 109 HIS A O 1
ATOM 825 N N . LEU A 1 110 ? -8.526 -11.567 -20.601 1.00 95.25 110 LEU A N 1
ATOM 826 C CA . LEU A 1 110 ? -8.133 -12.959 -20.385 1.00 95.25 110 LEU A CA 1
ATOM 827 C C . LEU A 1 110 ? -8.741 -13.537 -19.101 1.00 95.25 110 LEU A C 1
ATOM 829 O O . LEU A 1 110 ? -9.209 -14.677 -19.102 1.00 95.25 110 LEU A O 1
ATOM 833 N N . SER A 1 111 ? -8.794 -12.753 -18.019 1.00 93.88 111 SER A N 1
ATOM 834 C CA . SER A 1 111 ? -9.354 -13.180 -16.732 1.00 93.88 111 SER A CA 1
ATOM 835 C C . SER A 1 111 ? -10.838 -13.573 -16.793 1.00 93.88 111 SER A C 1
ATOM 837 O O . SER A 1 111 ? -11.297 -14.321 -15.925 1.00 93.88 111 SER A O 1
ATOM 839 N N . SER A 1 112 ? -11.550 -13.125 -17.833 1.00 92.00 112 SER A N 1
ATOM 840 C CA . SER A 1 112 ? -12.981 -13.360 -18.057 1.00 92.00 112 SER A CA 1
ATOM 841 C C . SER A 1 112 ? -13.280 -14.495 -19.051 1.00 92.00 112 SER A C 1
ATOM 843 O O . SER A 1 112 ? -14.421 -14.937 -19.134 1.00 92.00 112 SER A O 1
ATOM 845 N N . THR A 1 113 ? -12.283 -14.994 -19.793 1.00 92.31 113 THR A N 1
ATOM 846 C CA . THR A 1 113 ? -12.475 -15.973 -20.892 1.00 92.31 113 THR A CA 1
ATOM 847 C C . THR A 1 113 ? -12.813 -17.395 -20.435 1.00 92.31 113 THR A C 1
ATOM 849 O O . THR A 1 113 ? -13.354 -18.183 -21.206 1.00 92.31 113 THR A O 1
ATOM 852 N N . GLY A 1 114 ? -12.470 -17.760 -19.196 1.00 90.25 114 GLY A N 1
ATOM 853 C CA . GLY A 1 114 ? -12.583 -19.138 -18.709 1.00 90.25 114 GLY A CA 1
ATOM 854 C C . GLY A 1 114 ? -11.566 -20.125 -19.310 1.00 90.25 114 GLY A C 1
ATOM 855 O O . GLY A 1 114 ? -11.655 -21.315 -19.007 1.00 90.25 114 GLY A O 1
ATOM 856 N N . ASP A 1 115 ? -10.592 -19.677 -20.119 1.00 95.06 115 ASP A N 1
ATOM 857 C CA . ASP A 1 115 ? -9.548 -20.552 -20.677 1.00 95.06 115 ASP A CA 1
ATOM 858 C C . ASP A 1 115 ? -8.673 -21.141 -19.550 1.00 95.06 115 ASP A C 1
ATOM 860 O O . ASP A 1 115 ? -8.173 -20.435 -18.671 1.00 95.06 115 ASP A O 1
ATOM 864 N N . HIS A 1 116 ? -8.455 -22.457 -19.580 1.00 94.88 116 HIS A N 1
ATOM 865 C CA . HIS A 1 116 ? -7.641 -23.188 -18.603 1.00 94.88 116 HIS A CA 1
ATOM 866 C C . HIS A 1 116 ? -6.176 -22.713 -18.510 1.00 94.88 116 HIS A C 1
ATOM 868 O O . HIS A 1 116 ? -5.528 -22.921 -17.484 1.00 94.88 116 HIS A O 1
ATOM 874 N N . ARG A 1 117 ? -5.645 -22.063 -19.552 1.00 96.38 117 ARG A N 1
ATOM 875 C CA . ARG A 1 117 ? -4.298 -21.469 -19.594 1.00 96.38 117 ARG A CA 1
ATOM 876 C C . ARG A 1 117 ? -4.247 -20.068 -18.993 1.00 96.38 117 ARG A C 1
ATOM 878 O O . ARG A 1 117 ? -3.154 -19.609 -18.653 1.00 96.38 117 ARG A O 1
ATOM 885 N N . ALA A 1 118 ? -5.391 -19.401 -18.824 1.00 95.12 118 ALA A N 1
ATOM 886 C CA . ALA A 1 118 ? -5.456 -18.029 -18.326 1.00 95.12 118 ALA A CA 1
ATOM 887 C C . ALA A 1 118 ? -4.695 -17.826 -16.998 1.00 95.12 118 ALA A C 1
ATOM 889 O O . ALA A 1 118 ? -3.898 -16.891 -16.924 1.00 95.12 118 ALA A O 1
ATOM 890 N N . PRO A 1 119 ? -4.818 -18.696 -15.968 1.00 94.81 119 PRO A N 1
ATOM 891 C CA . PRO A 1 119 ? -4.090 -18.508 -14.710 1.00 94.81 119 PRO A CA 1
ATOM 892 C C . PRO A 1 119 ? -2.563 -18.500 -14.870 1.00 94.81 119 PRO A C 1
ATOM 894 O O . PRO A 1 119 ? -1.881 -17.739 -14.186 1.00 94.81 119 PRO A O 1
ATOM 897 N N . HIS A 1 120 ? -2.023 -19.323 -15.775 1.00 96.62 120 HIS A N 1
ATOM 898 C CA . HIS A 1 120 ? -0.584 -19.391 -16.030 1.00 96.62 120 HIS A CA 1
ATOM 899 C C . HIS A 1 120 ? -0.069 -18.116 -16.710 1.00 96.62 120 HIS A C 1
ATOM 901 O O . HIS A 1 120 ? 0.954 -17.572 -16.298 1.00 96.62 120 HIS A O 1
ATOM 907 N N . LEU A 1 121 ? -0.788 -17.606 -17.714 1.00 97.69 121 LEU A N 1
ATOM 908 C CA . LEU A 1 121 ? -0.396 -16.376 -18.407 1.00 97.69 121 LEU A CA 1
ATOM 909 C C . LEU A 1 121 ? -0.543 -15.134 -17.519 1.00 97.69 121 LEU A C 1
ATOM 911 O O . LEU A 1 121 ? 0.363 -14.306 -17.496 1.00 97.69 121 LEU A O 1
ATOM 915 N N . LEU A 1 122 ? -1.612 -15.043 -16.718 1.00 96.88 122 LEU A N 1
ATOM 916 C CA . LEU A 1 122 ? -1.766 -13.977 -15.718 1.00 96.88 122 LEU A CA 1
ATOM 917 C C . LEU A 1 122 ? -0.610 -13.986 -14.705 1.00 96.88 122 LEU A C 1
ATOM 919 O O . LEU A 1 122 ? -0.093 -12.932 -14.339 1.00 96.88 122 LEU A O 1
ATOM 923 N N . ARG A 1 123 ? -0.168 -15.177 -14.278 1.00 97.44 123 ARG A N 1
ATOM 924 C CA . ARG A 1 123 ? 1.002 -15.319 -13.407 1.00 97.44 123 ARG A CA 1
ATOM 925 C C . ARG A 1 123 ? 2.285 -14.848 -14.086 1.00 97.44 123 ARG A C 1
ATOM 927 O O . ARG A 1 123 ? 3.026 -14.088 -13.476 1.00 97.44 123 ARG A O 1
ATOM 934 N N . ARG A 1 124 ? 2.525 -15.240 -15.339 1.00 98.25 124 ARG A N 1
ATOM 935 C CA . ARG A 1 124 ? 3.698 -14.775 -16.097 1.00 98.25 124 ARG A CA 1
ATOM 936 C C . ARG A 1 124 ? 3.707 -13.261 -16.294 1.00 98.25 124 ARG A C 1
ATOM 938 O O . ARG A 1 124 ? 4.771 -12.663 -16.213 1.00 98.25 124 ARG A O 1
ATOM 945 N N . ALA A 1 125 ? 2.547 -12.637 -16.496 1.00 98.06 125 ALA A N 1
ATOM 946 C CA . ALA A 1 125 ? 2.442 -11.181 -16.578 1.00 98.06 125 ALA A CA 1
ATOM 947 C C . ALA A 1 125 ? 2.796 -10.485 -15.261 1.00 98.06 125 ALA A C 1
ATOM 949 O O . ALA A 1 125 ? 3.538 -9.505 -15.259 1.00 98.06 125 ALA A O 1
ATOM 950 N N . ALA A 1 126 ? 2.332 -11.033 -14.139 1.00 97.44 126 ALA A N 1
ATOM 951 C CA . ALA A 1 126 ? 2.698 -10.556 -12.812 1.00 97.44 126 ALA A CA 1
ATOM 952 C C . ALA A 1 126 ? 4.199 -10.754 -12.506 1.00 97.44 126 ALA A C 1
ATOM 954 O O . ALA A 1 126 ? 4.836 -9.888 -11.913 1.00 97.44 126 ALA A O 1
ATOM 955 N N . GLU A 1 127 ? 4.784 -11.878 -12.928 1.00 97.69 127 GLU A N 1
ATOM 956 C CA . GLU A 1 127 ? 6.218 -12.164 -12.780 1.00 97.69 127 GLU A CA 1
ATOM 957 C C . GLU A 1 127 ? 7.085 -11.253 -13.663 1.00 97.69 127 GLU A C 1
ATOM 959 O O . GLU A 1 127 ? 8.145 -10.812 -13.222 1.00 97.69 127 GLU A O 1
ATOM 964 N N . TRP A 1 128 ? 6.622 -10.926 -14.872 1.00 98.19 128 TRP A N 1
ATOM 965 C CA . TRP A 1 128 ? 7.269 -9.966 -15.769 1.00 98.19 128 TRP A CA 1
ATOM 966 C C . TRP A 1 128 ? 7.315 -8.557 -15.161 1.00 98.19 128 TRP A C 1
ATOM 968 O O . TRP A 1 128 ? 8.386 -7.955 -15.086 1.00 98.19 128 TRP A O 1
ATOM 978 N N . GLU A 1 129 ? 6.190 -8.067 -14.634 1.00 97.19 129 GLU A N 1
ATOM 979 C CA . GLU A 1 129 ? 6.140 -6.796 -13.903 1.00 97.19 129 GLU A CA 1
ATOM 980 C C . GLU A 1 129 ? 7.063 -6.829 -12.673 1.00 97.19 129 GLU A C 1
ATOM 982 O O . GLU A 1 129 ? 7.869 -5.922 -12.453 1.00 97.19 129 GLU A O 1
ATOM 987 N N . HIS A 1 130 ? 7.004 -7.905 -11.882 1.00 95.69 130 HIS A N 1
ATOM 988 C CA . HIS A 1 130 ? 7.869 -8.068 -10.717 1.00 95.69 130 HIS A CA 1
ATOM 989 C C . HIS A 1 130 ? 9.358 -8.056 -11.091 1.00 95.69 130 HIS A C 1
ATOM 991 O O . HIS A 1 130 ? 10.164 -7.483 -10.358 1.00 95.69 130 HIS A O 1
ATOM 997 N N . ALA A 1 131 ? 9.738 -8.639 -12.233 1.00 96.31 131 ALA A N 1
ATOM 998 C CA . ALA A 1 131 ? 11.121 -8.665 -12.693 1.00 96.31 131 ALA A CA 1
ATOM 999 C C . ALA A 1 131 ? 11.695 -7.255 -12.897 1.00 96.31 131 ALA A C 1
ATOM 1001 O O . ALA A 1 131 ? 12.869 -7.043 -12.588 1.00 96.31 131 ALA A O 1
ATOM 1002 N N . TYR A 1 132 ? 10.890 -6.284 -13.343 1.00 94.81 132 TYR A N 1
ATOM 1003 C CA . TYR A 1 132 ? 11.301 -4.879 -13.410 1.00 94.81 132 TYR A CA 1
ATOM 1004 C C . TYR A 1 132 ? 11.664 -4.338 -12.020 1.00 94.81 132 TYR A C 1
ATOM 1006 O O . TYR A 1 132 ? 12.799 -3.906 -11.793 1.00 94.81 132 TYR A O 1
ATOM 1014 N N . TYR A 1 133 ? 10.734 -4.436 -11.066 1.00 93.25 133 TYR A N 1
ATOM 1015 C CA . TYR A 1 133 ? 10.911 -3.912 -9.707 1.00 93.25 133 TYR A CA 1
ATOM 1016 C C . TYR A 1 133 ? 11.988 -4.649 -8.904 1.00 93.25 133 TYR A C 1
ATOM 1018 O O . TYR A 1 133 ? 12.649 -4.043 -8.064 1.00 93.25 133 TYR A O 1
ATOM 1026 N N . ALA A 1 134 ? 12.199 -5.939 -9.168 1.00 93.56 134 ALA A N 1
ATOM 1027 C CA . ALA A 1 134 ? 13.238 -6.731 -8.523 1.00 93.56 134 ALA A CA 1
ATOM 1028 C C . ALA A 1 134 ? 14.633 -6.428 -9.087 1.00 93.56 134 ALA A C 1
ATOM 1030 O O . ALA A 1 134 ? 15.605 -6.396 -8.334 1.00 93.56 134 ALA A O 1
ATOM 1031 N N . LYS A 1 135 ? 14.756 -6.197 -10.403 1.00 95.06 135 LYS A N 1
ATOM 1032 C CA . LYS A 1 135 ? 16.055 -5.974 -11.054 1.00 95.06 135 LYS A CA 1
ATOM 1033 C C . LYS A 1 135 ? 16.525 -4.521 -10.945 1.00 95.06 135 LYS A C 1
ATOM 1035 O O . LYS A 1 135 ? 17.717 -4.314 -10.717 1.00 95.06 135 LYS A O 1
ATOM 1040 N N . ILE A 1 136 ? 15.643 -3.519 -11.048 1.00 91.81 136 ILE A N 1
ATOM 1041 C CA . ILE A 1 136 ? 16.047 -2.097 -11.064 1.00 91.81 136 ILE A CA 1
ATOM 1042 C C . ILE A 1 136 ? 16.910 -1.662 -9.854 1.00 91.81 136 ILE A C 1
ATOM 1044 O O . ILE A 1 136 ? 17.920 -0.983 -10.072 1.00 91.81 136 ILE A O 1
ATOM 1048 N N . PRO A 1 137 ? 16.650 -2.090 -8.596 1.00 89.94 137 PRO A N 1
ATOM 1049 C CA . PRO A 1 137 ? 17.466 -1.677 -7.455 1.00 89.94 137 PRO A CA 1
ATOM 1050 C C . PRO A 1 137 ? 18.853 -2.330 -7.486 1.00 89.94 137 PRO A C 1
ATOM 1052 O O . PRO A 1 137 ? 19.828 -1.710 -7.066 1.00 89.94 137 PRO A O 1
ATOM 1055 N N . THR A 1 138 ? 18.951 -3.545 -8.044 1.00 92.69 138 THR A N 1
ATOM 1056 C CA . THR A 1 138 ? 20.200 -4.323 -8.144 1.00 92.69 138 THR A CA 1
ATOM 1057 C C . THR A 1 138 ? 21.162 -3.789 -9.200 1.00 92.69 138 THR A C 1
ATOM 1059 O O . THR A 1 138 ? 22.349 -4.117 -9.178 1.00 92.69 138 THR A O 1
ATOM 1062 N N . ILE A 1 139 ? 20.679 -2.945 -10.116 1.00 92.62 139 ILE A N 1
ATOM 1063 C CA . ILE A 1 139 ? 21.528 -2.317 -11.120 1.00 92.62 139 ILE A CA 1
ATOM 1064 C C . ILE A 1 139 ? 22.510 -1.374 -10.429 1.00 92.62 139 ILE A C 1
ATOM 1066 O O . ILE A 1 139 ? 22.118 -0.395 -9.794 1.00 92.62 139 ILE A O 1
ATOM 1070 N N . GLN A 1 140 ? 23.798 -1.647 -10.611 1.00 90.94 140 GLN A N 1
ATOM 1071 C CA . GLN A 1 140 ? 24.883 -0.764 -10.205 1.00 90.94 140 GLN A CA 1
ATOM 1072 C C . GLN A 1 140 ? 25.372 0.018 -11.420 1.00 90.94 140 GLN A C 1
ATOM 1074 O O . GLN A 1 140 ? 25.717 -0.562 -12.452 1.00 90.94 140 GLN A O 1
ATOM 1079 N N . ALA A 1 141 ? 25.400 1.342 -11.302 1.00 89.44 141 ALA A N 1
ATOM 1080 C CA . ALA A 1 141 ? 26.004 2.196 -12.309 1.00 89.44 141 ALA A CA 1
ATOM 1081 C C . ALA A 1 141 ? 27.480 2.419 -11.965 1.00 89.44 141 ALA A C 1
ATOM 1083 O O . ALA A 1 141 ? 27.811 2.735 -10.825 1.00 89.44 141 ALA A O 1
ATOM 1084 N N . LYS A 1 142 ? 28.365 2.246 -12.950 1.00 89.00 142 LYS A N 1
ATOM 1085 C CA . LYS A 1 142 ? 29.793 2.546 -12.792 1.00 89.00 142 LYS A CA 1
ATOM 1086 C C . LYS A 1 142 ? 30.030 4.032 -13.037 1.00 89.00 142 LYS A C 1
ATOM 1088 O O . LYS A 1 142 ? 29.497 4.575 -14.006 1.00 89.00 142 LYS A O 1
ATOM 1093 N N . LEU A 1 143 ? 30.852 4.673 -12.208 1.00 89.38 143 LEU A N 1
ATOM 1094 C CA . LEU A 1 143 ? 31.274 6.046 -12.468 1.00 89.38 143 LEU A CA 1
ATOM 1095 C C . LEU A 1 143 ? 32.228 6.078 -13.669 1.00 89.38 143 LEU A C 1
ATOM 1097 O O . LEU A 1 143 ? 33.072 5.201 -13.866 1.00 89.38 143 LEU A O 1
ATOM 1101 N N . TYR A 1 144 ? 32.104 7.123 -14.481 1.00 86.81 144 TYR A N 1
ATOM 1102 C CA . TYR A 1 144 ? 32.937 7.334 -15.659 1.00 86.81 144 TYR A CA 1
ATOM 1103 C C . TYR A 1 144 ? 34.434 7.362 -15.294 1.00 86.81 144 TYR A C 1
ATOM 1105 O O . TYR A 1 144 ? 34.874 8.163 -14.462 1.00 86.81 144 TYR A O 1
ATOM 1113 N N . GLY A 1 145 ? 35.231 6.503 -15.934 1.00 82.25 145 GLY A N 1
ATOM 1114 C CA . GLY A 1 145 ? 36.680 6.404 -15.717 1.00 82.25 145 GLY A CA 1
ATOM 1115 C C . GLY A 1 145 ? 37.129 5.456 -14.596 1.00 82.25 145 GLY A C 1
ATOM 1116 O O . GLY A 1 145 ? 38.310 5.456 -14.275 1.00 82.25 145 GLY A O 1
ATOM 1117 N N . GLU A 1 146 ? 36.240 4.647 -14.008 1.00 79.12 146 GLU A N 1
ATOM 1118 C CA . GLU A 1 146 ? 36.600 3.608 -13.013 1.00 79.12 146 GLU A CA 1
ATOM 1119 C C . GLU A 1 146 ? 36.908 2.233 -13.629 1.00 79.12 146 GLU A C 1
ATOM 1121 O O . GLU A 1 146 ? 36.713 1.186 -13.006 1.00 79.12 146 GLU A O 1
ATOM 1126 N N . GLU A 1 147 ? 37.412 2.201 -14.862 1.00 60.78 147 GLU A N 1
ATOM 1127 C CA . GLU A 1 147 ? 37.874 0.962 -15.490 1.00 60.78 147 GLU A CA 1
ATOM 1128 C C . GLU A 1 147 ? 39.207 0.519 -14.864 1.00 60.78 147 GLU A C 1
ATOM 1130 O O . GLU A 1 147 ? 40.274 0.759 -15.419 1.00 60.78 147 GLU A O 1
ATOM 1135 N N . GLY A 1 148 ? 39.172 -0.100 -13.676 1.00 56.81 148 GLY A N 1
ATOM 1136 C CA . GLY A 1 148 ? 40.373 -0.754 -13.136 1.00 56.81 148 GLY A CA 1
ATOM 1137 C C . GLY A 1 148 ? 40.502 -0.988 -11.632 1.00 56.81 148 GLY A C 1
ATOM 1138 O O . GLY A 1 148 ? 41.565 -1.438 -11.223 1.00 56.81 148 GLY A O 1
ATOM 1139 N N . SER A 1 149 ? 39.495 -0.734 -10.792 1.00 46.16 149 SER A N 1
ATOM 1140 C CA . SER A 1 149 ? 39.620 -1.034 -9.356 1.00 46.16 149 SER A CA 1
ATOM 1141 C C . SER A 1 149 ? 38.396 -1.770 -8.825 1.00 46.16 149 SER A C 1
ATOM 1143 O O . SER A 1 149 ? 37.360 -1.177 -8.540 1.00 46.16 149 SER A O 1
ATOM 1145 N N . SER A 1 150 ? 38.510 -3.093 -8.714 1.00 54.53 150 SER A N 1
ATOM 1146 C CA . SER A 1 150 ? 37.603 -3.902 -7.906 1.00 54.53 150 SER A CA 1
ATOM 1147 C C . SER A 1 150 ? 38.124 -3.933 -6.471 1.00 54.53 150 SER A C 1
ATOM 1149 O O . SER A 1 150 ? 39.176 -4.529 -6.244 1.00 54.53 150 SER A O 1
ATOM 1151 N N . ASN A 1 151 ? 37.397 -3.354 -5.510 1.00 43.94 151 ASN A N 1
ATOM 1152 C CA . ASN A 1 151 ? 37.086 -4.059 -4.260 1.00 43.94 151 ASN A CA 1
ATOM 1153 C C . ASN A 1 151 ? 36.174 -3.296 -3.283 1.00 43.94 151 ASN A C 1
ATOM 1155 O O . ASN A 1 151 ? 36.359 -2.116 -3.007 1.00 43.94 151 ASN A O 1
ATOM 1159 N N . SER A 1 152 ? 35.279 -4.107 -2.704 1.00 38.53 152 SER A N 1
ATOM 1160 C CA . SER A 1 152 ? 34.713 -4.093 -1.343 1.00 38.53 152 SER A CA 1
ATOM 1161 C C . SER A 1 152 ? 33.859 -2.910 -0.857 1.00 38.53 152 SER A C 1
ATOM 1163 O O . SER A 1 152 ? 34.377 -1.897 -0.402 1.00 38.53 152 SER A O 1
ATOM 1165 N N . GLN A 1 153 ? 32.541 -3.150 -0.792 1.00 42.16 153 GLN A N 1
ATOM 1166 C CA . GLN A 1 153 ? 31.620 -2.619 0.235 1.00 42.16 153 GLN A CA 1
ATOM 1167 C C . GLN A 1 153 ? 31.825 -3.373 1.570 1.00 42.16 153 GLN A C 1
ATOM 1169 O O . GLN A 1 153 ? 32.160 -4.562 1.499 1.00 42.16 153 GLN A O 1
ATOM 1174 N N . PRO A 1 154 ? 31.654 -2.755 2.769 1.00 41.16 154 PRO A N 1
ATOM 1175 C CA . PRO A 1 154 ? 30.340 -2.317 3.315 1.00 41.16 154 PRO A CA 1
ATOM 1176 C C . PRO A 1 154 ? 30.422 -1.077 4.262 1.00 41.16 154 PRO A C 1
ATOM 1178 O O . PRO A 1 154 ? 31.501 -0.499 4.379 1.00 41.16 154 PRO A O 1
ATOM 1181 N N . PRO A 1 155 ? 29.382 -0.697 5.047 1.00 41.16 155 PRO A N 1
ATOM 1182 C CA . PRO A 1 155 ? 27.929 -0.857 4.910 1.00 41.16 155 PRO A CA 1
ATOM 1183 C C . PRO A 1 155 ? 27.205 0.493 4.678 1.00 41.16 155 PRO A C 1
ATOM 1185 O O . PRO A 1 155 ? 27.771 1.570 4.848 1.00 41.16 155 PRO A O 1
ATOM 1188 N N . GLU A 1 156 ? 25.923 0.417 4.321 1.00 47.25 156 GLU A N 1
ATOM 1189 C CA . GLU A 1 156 ? 25.001 1.558 4.237 1.00 47.25 156 GLU A CA 1
ATOM 1190 C C . GLU A 1 156 ? 24.931 2.357 5.557 1.00 47.25 156 GLU A C 1
ATOM 1192 O O . GLU A 1 156 ? 24.786 1.751 6.626 1.00 47.25 156 GLU A O 1
ATOM 1197 N N . PRO A 1 157 ? 24.954 3.705 5.525 1.00 37.94 157 PRO A N 1
ATOM 1198 C CA . PRO A 1 157 ? 24.481 4.489 6.654 1.00 37.94 157 PRO A CA 1
ATOM 1199 C C . PRO A 1 157 ? 22.951 4.385 6.746 1.00 37.94 157 PRO A C 1
ATOM 1201 O O . PRO A 1 157 ? 22.222 4.609 5.781 1.00 37.94 157 PRO A O 1
ATOM 1204 N N . ALA A 1 158 ? 22.469 4.029 7.937 1.00 48.34 158 ALA A N 1
ATOM 1205 C CA . ALA A 1 158 ? 21.055 3.898 8.250 1.00 48.34 158 ALA A CA 1
ATOM 1206 C C . ALA A 1 158 ? 20.324 5.251 8.212 1.00 48.34 158 ALA A C 1
ATOM 1208 O O . ALA A 1 158 ? 20.833 6.261 8.700 1.00 48.34 158 ALA A O 1
ATOM 1209 N N . LEU A 1 159 ? 19.084 5.217 7.710 1.00 40.97 159 LEU A N 1
ATOM 1210 C CA . LEU A 1 159 ? 18.040 6.226 7.918 1.00 40.97 159 LEU A CA 1
ATOM 1211 C C . LEU A 1 159 ? 18.103 6.814 9.340 1.00 40.97 159 LEU A C 1
ATOM 1213 O O . LEU A 1 159 ? 17.885 6.088 10.313 1.00 40.97 159 LEU A O 1
ATOM 1217 N N . SER A 1 160 ? 18.354 8.122 9.469 1.00 54.66 160 SER A N 1
ATOM 1218 C CA . SER A 1 160 ? 18.231 8.813 10.755 1.00 54.66 160 SER A CA 1
ATOM 1219 C C . SER A 1 160 ? 16.817 9.351 10.963 1.00 54.66 160 SER A C 1
ATOM 1221 O O . SER A 1 160 ? 16.224 9.983 10.086 1.00 54.66 160 SER A O 1
ATOM 1223 N N . LYS A 1 161 ? 16.326 9.106 12.172 1.00 44.59 161 LYS A N 1
ATOM 1224 C CA . LYS A 1 161 ? 14.968 9.307 12.674 1.00 44.59 161 LYS A CA 1
ATOM 1225 C C . LYS A 1 161 ? 14.362 10.686 12.377 1.00 44.59 161 LYS A C 1
ATOM 1227 O O . LYS A 1 161 ? 13.236 10.759 11.896 1.00 44.59 161 LYS A O 1
ATOM 1232 N N . GLU A 1 162 ? 15.118 11.767 12.538 1.00 47.59 162 GLU A N 1
ATOM 1233 C CA . GLU A 1 162 ? 14.566 13.125 12.443 1.00 47.59 162 GLU A CA 1
ATOM 1234 C C . GLU A 1 162 ? 14.195 13.573 11.006 1.00 47.59 162 GLU A C 1
ATOM 1236 O O . GLU A 1 162 ? 13.476 14.558 10.835 1.00 47.59 162 GLU A O 1
ATOM 1241 N N . TYR A 1 163 ? 14.654 12.864 9.962 1.00 40.72 163 TYR A N 1
ATOM 1242 C CA . TYR A 1 163 ? 14.404 13.210 8.548 1.00 40.72 163 TYR A CA 1
ATOM 1243 C C . TYR A 1 163 ? 13.085 12.623 8.005 1.00 40.72 163 TYR A C 1
ATOM 1245 O O . TYR A 1 163 ? 12.460 13.215 7.128 1.00 40.72 163 TYR A O 1
ATOM 1253 N N . LEU A 1 164 ? 12.613 11.503 8.569 1.00 45.12 164 LEU A N 1
ATOM 1254 C CA . LEU A 1 164 ? 11.272 10.964 8.295 1.00 45.12 164 LEU A CA 1
ATOM 1255 C C . LEU A 1 164 ? 10.188 11.660 9.137 1.00 45.12 164 LEU A C 1
ATOM 1257 O O . LEU A 1 164 ? 9.060 11.813 8.677 1.00 45.12 164 LEU A O 1
ATOM 1261 N N . GLU A 1 165 ? 10.533 12.146 10.333 1.00 44.75 165 GLU A N 1
ATOM 1262 C CA . GLU A 1 165 ? 9.591 12.742 11.297 1.00 44.75 165 GLU A CA 1
ATOM 1263 C C . GLU A 1 165 ? 8.951 14.076 10.850 1.00 44.75 165 GLU A C 1
ATOM 1265 O O . GLU A 1 165 ? 8.026 14.558 11.500 1.00 44.75 165 GLU A O 1
ATOM 1270 N N . LYS A 1 166 ? 9.389 14.675 9.732 1.00 42.72 166 LYS A N 1
ATOM 1271 C CA . LYS A 1 166 ? 8.842 15.938 9.194 1.00 42.72 166 LYS A CA 1
ATOM 1272 C C . LYS A 1 166 ? 8.100 15.818 7.864 1.00 42.72 166 LYS A C 1
ATOM 1274 O O . LYS A 1 166 ? 7.581 16.831 7.399 1.00 42.72 166 LYS A O 1
ATOM 1279 N N . PHE A 1 167 ? 8.028 14.631 7.256 1.00 38.34 167 PHE A N 1
ATOM 1280 C CA . PHE A 1 167 ? 7.462 14.515 5.909 1.00 38.34 167 PHE A CA 1
ATOM 1281 C C . PHE A 1 167 ? 5.951 14.240 5.860 1.00 38.34 167 PHE A C 1
ATOM 1283 O O . PHE A 1 167 ? 5.359 14.518 4.828 1.00 38.34 167 PHE A O 1
ATOM 1290 N N . LEU A 1 168 ? 5.286 13.804 6.943 1.00 39.69 168 LEU A N 1
ATOM 1291 C CA . LEU A 1 168 ? 3.816 13.715 6.991 1.00 39.69 168 LEU A CA 1
ATOM 1292 C C . LEU A 1 168 ? 3.283 14.052 8.393 1.00 39.69 168 LEU A C 1
ATOM 1294 O O . LEU A 1 168 ? 3.595 13.398 9.385 1.00 39.69 168 LEU A O 1
ATOM 1298 N N . VAL A 1 169 ? 2.510 15.134 8.441 1.00 52.72 169 VAL A N 1
ATOM 1299 C CA . VAL A 1 169 ? 1.802 15.725 9.582 1.00 52.72 169 VAL A CA 1
ATOM 1300 C C . VAL A 1 169 ? 1.167 14.636 10.454 1.00 52.72 169 VAL A C 1
ATOM 1302 O O . VAL A 1 169 ? 0.284 13.921 9.994 1.00 52.72 169 VAL A O 1
ATOM 1305 N N . LEU A 1 170 ? 1.619 14.497 11.707 1.00 60.97 170 LEU A N 1
ATOM 1306 C CA . LEU A 1 170 ? 1.065 13.524 12.657 1.00 60.97 170 LEU A CA 1
ATOM 1307 C C . LEU A 1 170 ? -0.468 13.586 12.649 1.00 60.97 170 LEU A C 1
ATOM 1309 O O . LEU A 1 170 ? -1.052 14.629 12.908 1.00 60.97 170 LEU A O 1
ATOM 1313 N N . SER A 1 171 ? -1.125 12.463 12.388 1.00 80.00 171 SER A N 1
ATOM 1314 C CA . SER A 1 171 ? -2.590 12.381 12.389 1.00 80.00 171 SER A CA 1
ATOM 1315 C C . SER A 1 171 ? -3.165 12.136 13.789 1.00 80.00 171 SER A C 1
ATOM 1317 O O . SER A 1 171 ? -4.378 12.118 13.971 1.00 80.00 171 SER A O 1
ATOM 1319 N N . THR A 1 172 ? -2.309 11.975 14.803 1.00 87.69 172 THR A N 1
ATOM 1320 C CA . THR A 1 172 ? -2.720 11.807 16.199 1.00 87.69 172 THR A CA 1
ATOM 1321 C C . THR A 1 172 ? -1.846 12.655 17.120 1.00 87.69 172 THR A C 1
ATOM 1323 O O . THR A 1 172 ? -0.622 12.530 17.109 1.00 87.69 172 THR A O 1
ATOM 1326 N N . TYR A 1 173 ? -2.475 13.481 17.951 1.00 88.38 173 TYR A N 1
ATOM 1327 C CA . TYR A 1 173 ? -1.820 14.357 18.923 1.00 88.38 173 TYR A CA 1
ATOM 1328 C C . TYR A 1 173 ? -2.253 13.996 20.341 1.00 88.38 173 TYR A C 1
ATOM 1330 O O . TYR A 1 173 ? -3.400 13.619 20.560 1.00 88.38 173 TYR A O 1
ATOM 1338 N N . ILE A 1 174 ? -1.355 14.155 21.313 1.00 89.44 174 ILE A N 1
ATOM 1339 C CA . ILE A 1 174 ? -1.694 14.101 22.739 1.00 89.44 174 ILE A CA 1
ATOM 1340 C C . ILE A 1 174 ? -1.616 15.526 23.274 1.00 89.44 174 ILE A C 1
ATOM 1342 O O . ILE A 1 174 ? -0.600 16.197 23.089 1.00 89.44 174 ILE A O 1
ATOM 1346 N N . CYS A 1 175 ? -2.669 15.988 23.937 1.00 90.12 175 CYS A N 1
ATOM 1347 C CA . CYS A 1 175 ? -2.692 17.294 24.580 1.00 90.12 175 CYS A CA 1
ATOM 1348 C C . CYS A 1 175 ? -3.099 17.174 26.048 1.00 90.12 175 CYS A C 1
ATOM 1350 O O . CYS A 1 175 ? -3.876 16.304 26.434 1.00 90.12 175 CYS A O 1
ATOM 1352 N N . THR A 1 176 ? -2.564 18.065 26.878 1.00 90.62 176 THR A N 1
ATOM 1353 C CA . THR A 1 176 ? -3.024 18.247 28.254 1.00 90.62 176 THR A CA 1
ATOM 1354 C C . THR A 1 176 ? -3.934 19.462 28.287 1.00 90.62 176 THR A C 1
ATOM 1356 O O . THR A 1 176 ? -3.518 20.557 27.909 1.00 90.62 176 THR A O 1
ATOM 1359 N N . VAL A 1 177 ? -5.165 19.274 28.746 1.00 89.94 177 VAL A N 1
ATOM 1360 C CA . VAL A 1 177 ? -6.145 20.344 28.920 1.00 89.94 177 VAL A CA 1
ATOM 1361 C C . VAL A 1 177 ? -6.260 20.661 30.404 1.00 89.94 177 VAL A C 1
ATOM 1363 O O . VAL A 1 177 ? -6.349 19.758 31.233 1.00 89.94 177 VAL A O 1
ATOM 1366 N N . GLU A 1 178 ? -6.233 21.949 30.744 1.00 91.75 178 GLU A N 1
ATOM 1367 C CA . GLU A 1 178 ? -6.518 22.433 32.094 1.00 91.75 178 GLU A CA 1
ATOM 1368 C C . GLU A 1 178 ? -7.973 22.911 32.149 1.00 91.75 178 GLU A C 1
ATOM 1370 O O . GLU A 1 178 ? -8.363 23.870 31.480 1.00 91.75 178 GLU A O 1
ATOM 1375 N N . CYS A 1 179 ? -8.795 22.196 32.911 1.00 88.06 179 CYS A N 1
ATOM 1376 C CA . CYS A 1 179 ? -10.204 22.497 33.112 1.00 88.06 179 CYS A CA 1
ATOM 1377 C C . CYS A 1 179 ? -10.384 23.716 34.038 1.00 88.06 179 CYS A C 1
ATOM 1379 O O . CYS A 1 179 ? -9.461 24.159 34.724 1.00 88.06 179 CYS A O 1
ATOM 1381 N N . LYS A 1 180 ? -11.604 24.272 34.092 1.00 89.69 180 LYS A N 1
ATOM 1382 C CA . LYS A 1 180 ? -11.923 25.471 34.903 1.00 89.69 180 LYS A CA 1
ATOM 1383 C C . LYS A 1 180 ? -11.643 25.297 36.403 1.00 89.69 180 LYS A C 1
ATOM 1385 O O . LYS A 1 180 ? -11.418 26.280 37.101 1.00 89.69 180 LYS A O 1
ATOM 1390 N N . ASP A 1 181 ? -11.655 24.063 36.889 1.00 94.00 181 ASP A N 1
ATOM 1391 C CA . ASP A 1 181 ? -11.343 23.663 38.263 1.00 94.00 181 ASP A CA 1
ATOM 1392 C C . ASP A 1 181 ? -9.837 23.421 38.505 1.00 94.00 181 ASP A C 1
ATOM 1394 O O . ASP A 1 181 ? -9.456 22.954 39.577 1.00 94.00 181 ASP A O 1
ATOM 1398 N N . ARG A 1 182 ? -8.972 23.755 37.531 1.00 91.69 182 ARG A N 1
ATOM 1399 C CA . ARG A 1 182 ? -7.525 23.463 37.497 1.00 91.69 182 ARG A CA 1
ATOM 1400 C C . ARG A 1 182 ? -7.180 21.974 37.455 1.00 91.69 182 ARG A C 1
ATOM 1402 O O . ARG A 1 182 ? -6.013 21.611 37.625 1.00 91.69 182 ARG A O 1
ATOM 1409 N N . LYS A 1 183 ? -8.155 21.096 37.215 1.00 93.25 183 LYS A N 1
ATOM 1410 C CA . LYS A 1 183 ? -7.868 19.694 36.928 1.00 93.25 183 LYS A CA 1
ATOM 1411 C C . LYS A 1 183 ? -7.201 19.603 35.560 1.00 93.25 183 LYS A C 1
ATOM 1413 O O . LYS A 1 183 ? -7.608 20.274 34.615 1.00 93.25 183 LYS A O 1
ATOM 1418 N N . ARG A 1 184 ? -6.157 18.783 35.463 1.00 92.00 184 ARG A N 1
ATOM 1419 C CA . ARG A 1 184 ? -5.491 18.485 34.195 1.00 92.00 184 ARG A CA 1
ATOM 1420 C C . ARG A 1 184 ? -5.932 17.125 33.697 1.00 92.00 184 ARG A C 1
ATOM 1422 O O . ARG A 1 184 ? -5.893 16.156 34.452 1.00 92.00 184 ARG A O 1
ATOM 1429 N N . GLU A 1 185 ? -6.320 17.070 32.435 1.00 91.19 185 GLU A N 1
ATOM 1430 C CA . GLU A 1 185 ? -6.714 15.842 31.755 1.00 91.19 185 GLU A CA 1
ATOM 1431 C C . GLU A 1 185 ? -5.927 15.707 30.455 1.00 91.19 185 GLU A C 1
ATOM 1433 O O . GLU A 1 185 ? -5.614 16.700 29.797 1.00 91.19 185 GLU A O 1
ATOM 1438 N N . GLU A 1 186 ? -5.569 14.478 30.098 1.00 91.88 186 GLU A N 1
ATOM 1439 C CA . GLU A 1 186 ? -4.902 14.197 28.833 1.00 91.88 186 GLU A CA 1
ATOM 1440 C C . GLU A 1 186 ? -5.915 13.697 27.811 1.00 91.88 186 GLU A C 1
ATOM 1442 O O . GLU A 1 186 ? -6.625 12.712 28.036 1.00 91.88 186 GLU A O 1
ATOM 1447 N N . LEU A 1 187 ? -5.945 14.371 26.670 1.00 93.19 187 LEU A N 1
ATOM 1448 C CA . LEU A 1 187 ? -6.786 14.032 25.539 1.00 93.19 187 LEU A CA 1
ATOM 1449 C C . LEU A 1 187 ? -5.921 13.587 24.370 1.00 93.19 187 LEU A C 1
ATOM 1451 O O . LEU A 1 187 ? -4.759 13.978 24.227 1.00 93.19 187 LEU A O 1
ATOM 1455 N N . VAL A 1 188 ? -6.527 12.779 23.513 1.00 94.25 188 VAL A N 1
ATOM 1456 C CA . VAL A 1 188 ? -5.977 12.425 22.212 1.00 94.25 188 VAL A CA 1
ATOM 1457 C C . VAL A 1 188 ? -6.832 13.093 21.144 1.00 94.25 188 VAL A C 1
ATOM 1459 O O . VAL A 1 188 ? -8.057 13.013 21.192 1.00 94.25 188 VAL A O 1
ATOM 1462 N N . ILE A 1 189 ? -6.188 13.753 20.187 1.00 93.31 189 ILE A N 1
ATOM 1463 C CA . ILE A 1 189 ? -6.828 14.361 19.021 1.00 93.31 189 ILE A CA 1
ATOM 1464 C C . ILE A 1 189 ? -6.445 13.530 17.803 1.00 93.31 189 ILE A C 1
ATOM 1466 O O . ILE A 1 189 ? -5.264 13.449 17.472 1.00 93.31 189 ILE A O 1
ATOM 1470 N N . ARG A 1 190 ? -7.432 12.931 17.138 1.00 94.12 190 ARG A N 1
ATOM 1471 C CA . ARG A 1 190 ? -7.275 12.218 15.868 1.00 94.12 190 ARG A CA 1
ATOM 1472 C C . ARG A 1 190 ? -7.700 13.145 14.738 1.00 94.12 190 ARG A C 1
ATOM 1474 O O . ARG A 1 190 ? -8.876 13.471 14.639 1.00 94.12 190 ARG A O 1
ATOM 1481 N N . ASN A 1 191 ? -6.747 13.591 13.931 1.00 91.88 191 ASN A N 1
ATOM 1482 C CA . ASN A 1 191 ? -6.955 14.507 12.814 1.0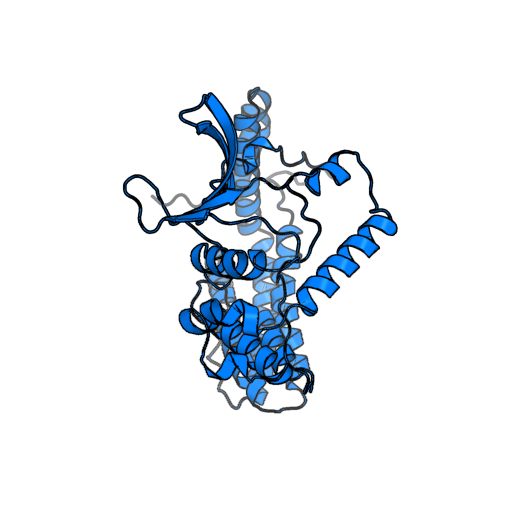0 91.88 191 ASN A CA 1
ATOM 1483 C C . ASN A 1 191 ? -6.869 13.763 11.478 1.00 91.88 191 ASN A C 1
ATOM 1485 O O . ASN A 1 191 ? -6.084 12.822 11.336 1.00 91.88 191 ASN A O 1
ATOM 1489 N N . SER A 1 192 ? -7.650 14.200 10.494 1.00 91.12 192 SER A N 1
ATOM 1490 C CA . SER A 1 192 ? -7.576 13.670 9.138 1.00 91.12 192 SER A CA 1
ATOM 1491 C C . SER A 1 192 ? -6.225 14.012 8.524 1.00 91.12 192 SER A C 1
ATOM 1493 O O . SER A 1 192 ? -5.744 15.139 8.662 1.00 91.12 192 SER A O 1
ATOM 1495 N N . ASP A 1 193 ? -5.634 13.050 7.824 1.00 83.62 193 ASP A N 1
ATOM 1496 C CA . ASP A 1 193 ? -4.452 13.304 7.010 1.00 83.62 193 ASP A CA 1
ATOM 1497 C C . ASP A 1 193 ? -4.840 14.253 5.857 1.00 83.62 193 ASP A C 1
ATOM 1499 O O . ASP A 1 193 ? -5.805 13.960 5.148 1.00 83.62 193 ASP A O 1
ATOM 1503 N N . PRO A 1 194 ? -4.159 15.399 5.663 1.00 77.19 194 PRO A N 1
ATOM 1504 C CA . PRO A 1 194 ? -4.437 16.284 4.532 1.00 77.19 194 PRO A CA 1
ATOM 1505 C C . PRO A 1 194 ? -4.132 15.636 3.171 1.00 77.19 194 PRO A C 1
ATOM 1507 O O . PRO A 1 194 ? -4.640 16.108 2.155 1.00 77.19 194 PRO A O 1
ATOM 1510 N N . ALA A 1 195 ? -3.322 14.574 3.137 1.00 80.19 195 ALA A N 1
ATOM 1511 C CA . ALA A 1 195 ? -3.007 13.802 1.941 1.00 80.19 195 ALA A CA 1
ATOM 1512 C C . ALA A 1 195 ? -3.061 12.291 2.252 1.00 80.19 195 ALA A C 1
ATOM 1514 O O . ALA A 1 195 ? -2.025 11.620 2.238 1.00 80.19 195 ALA A O 1
ATOM 1515 N N . PRO A 1 196 ? -4.256 11.732 2.544 1.00 77.56 196 PRO A N 1
ATOM 1516 C CA . PRO A 1 196 ? -4.361 10.341 2.954 1.00 77.56 196 PRO A CA 1
ATOM 1517 C C . PRO A 1 196 ? -3.941 9.416 1.812 1.00 77.56 196 PRO A C 1
ATOM 1519 O O . PRO A 1 196 ? -4.447 9.519 0.697 1.00 77.56 196 PRO A O 1
ATOM 1522 N N . ILE A 1 197 ? -3.076 8.446 2.116 1.00 77.62 197 ILE A N 1
ATOM 1523 C CA . ILE A 1 197 ? -2.684 7.386 1.168 1.00 77.62 197 ILE A CA 1
ATOM 1524 C C . ILE A 1 197 ? -3.892 6.500 0.808 1.00 77.62 197 ILE A C 1
ATOM 1526 O O . ILE A 1 197 ? -3.965 5.929 -0.280 1.00 77.62 197 ILE A O 1
ATOM 1530 N N . VAL A 1 198 ? -4.851 6.376 1.732 1.00 83.00 198 VAL A N 1
ATOM 1531 C CA . VAL A 1 198 ? -6.056 5.559 1.570 1.00 83.00 198 VAL A CA 1
ATOM 1532 C C . VAL A 1 198 ? -7.293 6.420 1.809 1.00 83.00 198 VAL A C 1
ATOM 1534 O O . VAL A 1 198 ? -7.518 6.887 2.922 1.00 83.00 198 VAL A O 1
ATOM 1537 N N . LEU A 1 199 ? -8.123 6.596 0.779 1.00 85.06 199 LEU A N 1
ATOM 1538 C CA . LEU A 1 199 ? -9.301 7.480 0.816 1.00 85.06 199 LEU A CA 1
ATOM 1539 C C . LEU A 1 199 ? -10.606 6.748 1.180 1.00 85.06 199 LEU A C 1
ATOM 1541 O O . LEU A 1 199 ? -11.684 7.127 0.730 1.00 85.06 199 LEU A O 1
ATOM 1545 N N . ARG A 1 200 ? -10.537 5.655 1.948 1.00 86.12 200 ARG A N 1
ATOM 1546 C CA . ARG A 1 200 ? -11.699 4.787 2.201 1.00 86.12 200 ARG A CA 1
ATOM 1547 C C . ARG A 1 200 ? -11.732 4.188 3.599 1.00 86.12 200 ARG A C 1
ATOM 1549 O O . ARG A 1 200 ? -10.695 3.961 4.215 1.00 86.12 200 ARG A O 1
ATOM 1556 N N . SER A 1 201 ? -12.930 3.782 4.019 1.00 84.50 201 SER A N 1
ATOM 1557 C CA . SER A 1 201 ? -13.172 3.037 5.261 1.00 84.50 201 SER A CA 1
ATOM 1558 C C . SER A 1 201 ? -12.640 3.779 6.500 1.00 84.50 201 SER A C 1
ATOM 1560 O O . SER A 1 201 ? -12.693 5.003 6.560 1.00 84.50 201 SER A O 1
ATOM 1562 N N . MET A 1 202 ? -12.092 3.044 7.469 1.00 84.25 202 MET A N 1
ATOM 1563 C CA . MET A 1 202 ? -11.600 3.544 8.758 1.00 84.25 202 MET A CA 1
ATOM 1564 C C . MET A 1 202 ? -10.354 4.442 8.665 1.00 84.25 202 MET A C 1
ATOM 1566 O O . MET A 1 202 ? -9.848 4.879 9.692 1.00 84.25 202 MET A O 1
ATOM 1570 N N . TYR A 1 203 ? -9.858 4.743 7.459 1.00 84.00 203 TYR A N 1
ATOM 1571 C CA . TYR A 1 203 ? -8.890 5.827 7.249 1.00 84.00 203 TYR A CA 1
ATOM 1572 C C . TYR A 1 203 ? -9.564 7.210 7.227 1.00 84.00 203 TYR A C 1
ATOM 1574 O O . TYR A 1 203 ? -8.885 8.227 7.363 1.00 84.00 203 TYR A O 1
ATOM 1582 N N . LEU A 1 204 ? -10.894 7.247 7.090 1.00 91.31 204 LEU A N 1
ATOM 1583 C CA . LEU A 1 204 ? -11.710 8.447 7.214 1.00 91.31 204 LEU A CA 1
ATOM 1584 C C . LEU A 1 204 ? -12.102 8.644 8.682 1.00 91.31 204 LEU A C 1
ATOM 1586 O O . LEU A 1 204 ? -12.731 7.785 9.305 1.00 91.31 204 LEU A O 1
ATOM 1590 N N . VAL A 1 205 ? -11.719 9.790 9.235 1.00 93.81 205 VAL A N 1
ATOM 1591 C CA . VAL A 1 205 ? -11.788 10.100 10.671 1.00 93.81 205 VAL A CA 1
ATOM 1592 C C . VAL A 1 205 ? -13.222 10.101 11.209 1.00 93.81 205 VAL A C 1
ATOM 1594 O O . VAL A 1 205 ? -13.461 9.755 12.362 1.00 93.81 205 VAL A O 1
ATOM 1597 N N . GLU A 1 206 ? -14.201 10.421 10.371 1.00 95.19 206 GLU A N 1
ATOM 1598 C CA . GLU A 1 206 ? -15.625 10.405 10.700 1.00 95.19 206 GLU A CA 1
ATOM 1599 C C . GLU A 1 206 ? -16.169 8.979 10.836 1.00 95.19 206 GLU A C 1
ATOM 1601 O O . GLU A 1 206 ? -17.004 8.711 11.705 1.00 95.19 206 GLU A O 1
ATOM 1606 N N . GLN A 1 207 ? -15.686 8.060 9.993 1.00 95.19 207 GLN A N 1
ATOM 1607 C CA . GLN A 1 207 ? -16.030 6.639 10.070 1.00 95.19 207 GLN A CA 1
ATOM 1608 C C . GLN A 1 207 ? -15.393 6.006 11.309 1.00 95.19 207 GLN A C 1
ATOM 1610 O O . GLN A 1 207 ? -16.080 5.316 12.064 1.00 95.19 207 GLN A O 1
ATOM 1615 N N . GLU A 1 208 ? -14.115 6.312 11.562 1.00 95.31 208 GLU A N 1
ATOM 1616 C CA . GLU A 1 208 ? -13.389 5.891 12.765 1.00 95.31 208 GLU A CA 1
ATOM 1617 C C . GLU A 1 208 ? -14.096 6.380 14.042 1.00 95.31 208 GLU A C 1
ATOM 1619 O O . GLU A 1 208 ? -14.379 5.577 14.936 1.00 95.31 208 GLU A O 1
ATOM 1624 N N . TYR A 1 209 ? -14.461 7.669 14.104 1.00 96.50 209 TYR A N 1
ATOM 1625 C CA . TYR A 1 209 ? -15.206 8.256 15.224 1.00 96.50 209 TYR A CA 1
ATOM 1626 C C . TYR A 1 209 ? -16.498 7.491 15.510 1.00 96.50 209 TYR A C 1
ATOM 1628 O O . TYR A 1 209 ? -16.752 7.101 16.651 1.00 96.50 209 TYR A O 1
ATOM 1636 N N . LEU A 1 210 ? -17.325 7.270 14.484 1.00 96.19 210 LEU A N 1
ATOM 1637 C CA . LEU A 1 210 ? -18.642 6.667 14.667 1.00 96.19 210 LEU A CA 1
ATOM 1638 C C . LEU A 1 210 ? -18.547 5.189 15.069 1.00 96.19 210 LEU A C 1
ATOM 1640 O O . LEU A 1 210 ? -19.320 4.715 15.910 1.00 96.19 210 LEU A O 1
ATOM 1644 N N . PHE A 1 211 ? -17.566 4.475 14.514 1.00 95.50 211 PHE A N 1
ATOM 1645 C CA . PHE A 1 211 ? -17.270 3.104 14.906 1.00 95.50 211 PHE A CA 1
ATOM 1646 C C . PHE A 1 211 ? -16.824 3.031 16.373 1.00 95.50 211 PHE A C 1
ATOM 1648 O O . PHE A 1 211 ? -17.391 2.260 17.149 1.00 95.50 211 PHE A O 1
ATOM 1655 N N . LEU A 1 212 ? -15.876 3.880 16.790 1.00 96.19 212 LEU A N 1
ATOM 1656 C CA . LEU A 1 212 ? -15.398 3.941 18.177 1.00 96.19 212 LEU A CA 1
ATOM 1657 C C . LEU A 1 212 ? -16.492 4.375 19.157 1.00 96.19 212 LEU A C 1
ATOM 1659 O O . LEU A 1 212 ? -16.598 3.804 20.238 1.00 96.19 212 LEU A O 1
ATOM 1663 N N . LYS A 1 213 ? -17.344 5.333 18.778 1.00 97.25 213 LYS A N 1
ATOM 1664 C CA . LYS A 1 213 ? -18.502 5.774 19.575 1.00 97.25 213 LYS A CA 1
ATOM 1665 C C . LYS A 1 213 ? -19.502 4.640 19.799 1.00 97.25 213 LYS A C 1
ATOM 1667 O O . LYS A 1 213 ? -20.174 4.599 20.826 1.00 97.25 213 LYS A O 1
ATOM 1672 N N . SER A 1 214 ? -19.629 3.730 18.837 1.00 96.75 214 SER A N 1
ATOM 1673 C CA . SER A 1 214 ? -20.477 2.544 18.965 1.00 96.75 214 SER A CA 1
ATOM 1674 C C . SER A 1 214 ? -19.814 1.487 19.848 1.00 96.75 214 SER A C 1
ATOM 1676 O O . SER A 1 214 ? -20.443 0.968 20.769 1.00 96.75 214 SER A O 1
ATOM 1678 N N . LEU A 1 215 ? -18.524 1.220 19.627 1.00 96.81 215 LEU A N 1
ATOM 1679 C CA . LEU A 1 215 ? -17.756 0.231 20.383 1.00 96.81 215 LEU A CA 1
ATOM 1680 C C . LEU A 1 215 ? -17.589 0.612 21.862 1.00 96.81 215 LEU A C 1
ATOM 1682 O O . LEU A 1 215 ? -17.648 -0.269 22.718 1.00 96.81 215 LEU A O 1
ATOM 1686 N N . SER A 1 216 ? -17.462 1.902 22.182 1.00 96.69 216 SER A N 1
ATOM 1687 C CA . SER A 1 216 ? -17.317 2.404 23.558 1.00 96.69 216 SER A CA 1
ATOM 1688 C C . SER A 1 216 ? -18.566 2.217 24.426 1.00 96.69 216 SER A C 1
ATOM 1690 O O . SER A 1 216 ? -18.500 2.358 25.644 1.00 96.69 216 SER A O 1
ATOM 1692 N N . LYS A 1 217 ? -19.709 1.858 23.823 1.00 96.00 217 LYS A N 1
ATOM 1693 C CA . LYS A 1 217 ? -20.932 1.452 24.539 1.00 96.00 217 LYS A CA 1
ATOM 1694 C C . LYS A 1 217 ? -20.865 -0.001 25.033 1.00 96.00 217 LYS A C 1
ATOM 1696 O O . LYS A 1 217 ? -21.768 -0.448 25.736 1.00 96.00 217 LYS A O 1
ATOM 1701 N N . THR A 1 218 ? -19.838 -0.747 24.631 1.00 96.94 218 THR A N 1
ATOM 1702 C CA . THR A 1 218 ? -19.612 -2.147 25.014 1.00 96.94 218 THR A CA 1
ATOM 1703 C C . THR A 1 218 ? -18.574 -2.249 26.129 1.00 96.94 218 THR A C 1
ATOM 1705 O O . THR A 1 218 ? -18.036 -1.253 26.600 1.00 96.94 218 THR A O 1
ATOM 1708 N N . ASP A 1 219 ? -18.260 -3.471 26.551 1.00 95.88 219 ASP A N 1
ATOM 1709 C CA . ASP A 1 219 ? -17.178 -3.737 27.495 1.00 95.88 219 ASP A CA 1
ATOM 1710 C C . ASP A 1 219 ? -15.810 -3.930 26.805 1.00 95.88 219 ASP A C 1
ATOM 1712 O O . ASP A 1 219 ? -14.820 -4.275 27.462 1.00 95.88 219 ASP A O 1
ATOM 1716 N N . TYR A 1 220 ? -15.727 -3.762 25.480 1.00 96.81 220 TYR A N 1
ATOM 1717 C CA . TYR A 1 220 ? -14.471 -3.837 24.741 1.00 96.81 220 TYR A CA 1
ATOM 1718 C C . TYR A 1 220 ? -13.551 -2.655 25.104 1.00 96.81 220 TYR A C 1
ATOM 1720 O O . TYR A 1 220 ? -13.997 -1.508 25.084 1.00 96.81 220 TYR A O 1
ATOM 1728 N N . PRO A 1 221 ? -12.261 -2.885 25.415 1.00 95.19 221 PRO A N 1
ATOM 1729 C CA . PRO A 1 221 ? -11.362 -1.806 25.806 1.00 95.19 221 PRO A CA 1
ATOM 1730 C C . PRO A 1 221 ? -10.929 -0.984 24.585 1.00 95.19 221 PRO A C 1
ATOM 1732 O O . PRO A 1 221 ? -9.979 -1.335 23.886 1.00 95.19 221 PRO A O 1
ATOM 1735 N N . CYS A 1 222 ? -11.605 0.136 24.347 1.00 95.06 222 CYS A N 1
ATOM 1736 C CA . CYS A 1 222 ? -11.232 1.123 23.336 1.00 95.06 222 CYS A CA 1
ATOM 1737 C C . CYS A 1 222 ? -11.231 2.548 23.915 1.00 95.06 222 CYS A C 1
ATOM 1739 O O . CYS A 1 222 ? -11.823 2.790 24.972 1.00 95.06 222 CYS A O 1
ATOM 1741 N N . PRO A 1 223 ? -10.577 3.510 23.240 1.00 94.44 223 PRO A N 1
ATOM 1742 C CA . PRO A 1 223 ? -10.752 4.921 23.553 1.00 94.44 223 PRO A CA 1
ATOM 1743 C C . PRO A 1 223 ? -12.222 5.346 23.453 1.00 94.44 223 PRO A C 1
ATOM 1745 O O . PRO A 1 223 ? -12.980 4.823 22.637 1.00 94.44 223 PRO A O 1
ATOM 1748 N N . HIS A 1 224 ? -12.604 6.320 24.275 1.00 95.44 224 HIS A N 1
ATOM 1749 C CA . HIS A 1 224 ? -13.941 6.904 24.294 1.00 95.44 224 HIS A CA 1
ATOM 1750 C C . HIS A 1 224 ? -13.891 8.234 23.543 1.00 95.44 224 HIS A C 1
ATOM 1752 O O . HIS A 1 224 ? -13.323 9.193 24.078 1.00 95.44 224 HIS A O 1
ATOM 1758 N N . PRO A 1 225 ? -14.409 8.301 22.304 1.00 96.75 225 PRO A N 1
ATOM 1759 C CA . PRO A 1 225 ? -14.466 9.554 21.573 1.00 96.75 225 PRO A CA 1
ATOM 1760 C C . PRO A 1 225 ? -15.526 10.480 22.178 1.00 96.75 225 PRO A C 1
ATOM 1762 O O . PRO A 1 225 ? -16.596 10.026 22.586 1.00 96.75 225 PRO A O 1
ATOM 1765 N N . PHE A 1 226 ? -15.220 11.775 22.229 1.00 92.69 226 PHE A N 1
ATOM 1766 C CA . PHE A 1 226 ? -16.095 12.814 22.769 1.00 92.69 226 PHE A CA 1
ATOM 1767 C C . PHE A 1 226 ? -16.794 13.552 21.629 1.00 92.69 226 PHE A C 1
ATOM 1769 O O . PHE A 1 226 ? -17.981 13.340 21.379 1.00 92.69 226 PHE A O 1
ATOM 1776 N N . ASP A 1 227 ? -16.028 14.333 20.872 1.00 94.06 227 ASP A N 1
ATOM 1777 C CA . ASP A 1 227 ? -16.553 15.263 19.880 1.00 94.06 227 ASP A CA 1
ATOM 1778 C C . ASP A 1 227 ? -15.925 15.009 18.515 1.00 94.06 227 ASP A C 1
ATOM 1780 O O . ASP A 1 227 ? -14.714 14.813 18.421 1.00 94.06 227 ASP A O 1
ATOM 1784 N N . LEU A 1 228 ? -16.749 15.056 17.466 1.00 96.69 228 LEU A N 1
ATOM 1785 C CA . LEU A 1 228 ? -16.316 15.099 16.072 1.00 96.69 228 LEU A CA 1
ATOM 1786 C C . LEU A 1 228 ? -16.483 16.527 15.551 1.00 96.69 228 LEU A C 1
ATOM 1788 O O . LEU A 1 228 ? -17.590 17.064 15.515 1.00 96.69 228 LEU A O 1
ATOM 1792 N N . ALA A 1 229 ? -15.381 17.128 15.130 1.00 94.88 229 ALA A N 1
ATOM 1793 C CA . ALA A 1 229 ? -15.322 18.462 14.570 1.00 94.88 229 ALA A CA 1
ATOM 1794 C C . ALA A 1 229 ? -15.167 18.374 13.046 1.00 94.88 229 ALA A C 1
ATOM 1796 O O . ALA A 1 229 ? -14.200 17.810 12.528 1.00 94.88 229 ALA A O 1
ATOM 1797 N N . LEU A 1 230 ? -16.145 18.931 12.329 1.00 94.94 230 LEU A N 1
ATOM 1798 C CA . LEU A 1 230 ? -16.183 18.943 10.869 1.00 94.94 230 LEU A CA 1
ATOM 1799 C C . LEU A 1 230 ? -15.917 20.355 10.353 1.00 94.94 230 LEU A C 1
ATOM 1801 O O . LEU A 1 230 ? -16.593 21.296 10.771 1.00 94.94 230 LEU A O 1
ATOM 1805 N N . LYS A 1 231 ? -14.972 20.495 9.416 1.00 89.44 231 LYS A N 1
ATOM 1806 C CA . LYS A 1 231 ? -14.664 21.747 8.700 1.00 89.44 231 LYS A CA 1
ATOM 1807 C C . LYS A 1 231 ? -14.508 22.957 9.636 1.00 89.44 231 LYS A C 1
ATOM 1809 O O . LYS A 1 231 ? -15.044 24.032 9.372 1.00 89.44 231 LYS A O 1
ATOM 1814 N N . THR A 1 232 ? -13.815 22.771 10.758 1.00 86.94 232 THR A N 1
ATOM 1815 C CA . THR A 1 232 ? -13.610 23.825 11.757 1.00 86.94 232 THR A CA 1
ATOM 1816 C C . THR A 1 232 ? -12.674 24.906 11.225 1.00 86.94 232 THR A C 1
ATOM 1818 O O . THR A 1 232 ? -11.591 24.608 10.726 1.00 86.94 232 THR A O 1
ATOM 1821 N N . GLU A 1 233 ? -13.081 26.170 11.348 1.00 88.12 233 GLU A N 1
ATOM 1822 C CA . GLU A 1 233 ? -12.273 27.312 10.915 1.00 88.12 233 GLU A CA 1
ATOM 1823 C C . GLU A 1 233 ? -10.892 27.299 11.594 1.00 88.12 233 GLU A C 1
ATOM 1825 O O . GLU A 1 233 ? -10.778 27.122 12.807 1.00 88.12 233 GLU A O 1
ATOM 1830 N N . GLY A 1 234 ? -9.830 27.457 10.800 1.00 82.88 234 GLY A N 1
ATOM 1831 C CA . GLY A 1 234 ? -8.446 27.427 11.283 1.00 82.88 234 GLY A CA 1
ATOM 1832 C C . GLY A 1 234 ? -7.843 26.029 11.477 1.00 82.88 234 GLY A C 1
ATOM 1833 O O . GLY A 1 234 ? -6.659 25.937 11.796 1.00 82.88 234 GLY A O 1
ATOM 1834 N N . VAL A 1 235 ? -8.600 24.950 11.246 1.00 83.31 235 VAL A N 1
ATOM 1835 C CA . VAL A 1 235 ? -8.097 23.567 11.277 1.00 83.31 235 VAL A CA 1
ATOM 1836 C C . VAL A 1 235 ? -8.112 22.982 9.866 1.00 83.31 235 VAL A C 1
ATOM 1838 O O . VAL A 1 235 ? -9.107 23.068 9.154 1.00 83.31 235 VAL A O 1
ATOM 1841 N N . GLY A 1 236 ? -6.992 22.387 9.444 1.00 82.56 236 GLY A N 1
ATOM 1842 C CA . GLY A 1 236 ? -6.796 21.905 8.069 1.00 82.56 236 GLY A CA 1
ATOM 1843 C C . GLY A 1 236 ? -7.591 20.652 7.681 1.00 82.56 236 GLY A C 1
ATOM 1844 O O . GLY A 1 236 ? -7.420 20.163 6.570 1.00 82.56 236 GLY A O 1
ATOM 1845 N N . GLY A 1 237 ? -8.424 20.114 8.574 1.00 88.56 237 GLY A N 1
ATOM 1846 C CA . GLY A 1 237 ? -9.109 18.843 8.378 1.00 88.56 237 GLY A CA 1
ATOM 1847 C C . GLY A 1 237 ? -10.161 18.553 9.445 1.00 88.56 237 GLY A C 1
ATOM 1848 O O . GLY A 1 237 ? -10.347 19.327 10.388 1.00 88.56 237 GLY A O 1
ATOM 1849 N N . ASN A 1 238 ? -10.861 17.435 9.268 1.00 93.94 238 ASN A N 1
ATOM 1850 C CA . ASN A 1 238 ? -11.816 16.933 10.250 1.00 93.94 238 ASN A CA 1
ATOM 1851 C C . ASN A 1 238 ? -11.053 16.203 11.352 1.00 93.94 238 ASN A C 1
ATOM 1853 O O . ASN A 1 238 ? -10.078 15.501 11.085 1.00 93.94 238 ASN A O 1
ATOM 1857 N N . PHE A 1 239 ? -11.493 16.346 12.596 1.00 94.94 239 PHE A N 1
ATOM 1858 C CA . PHE A 1 239 ? -10.834 15.696 13.722 1.00 94.94 239 PHE A CA 1
ATOM 1859 C C . PHE A 1 239 ? -11.842 15.262 14.773 1.00 94.94 239 PHE A C 1
ATOM 1861 O O . PHE A 1 239 ? -12.916 15.847 14.888 1.00 94.94 239 PHE A O 1
ATOM 1868 N N . PHE A 1 240 ? -11.485 14.270 15.580 1.00 96.81 240 PHE A N 1
ATOM 1869 C CA . PHE A 1 240 ? -12.210 13.986 16.811 1.00 96.81 240 PHE A CA 1
ATOM 1870 C C . PHE A 1 240 ? -11.283 13.917 18.015 1.00 96.81 240 PHE A C 1
ATOM 1872 O O . PHE A 1 240 ? -10.081 13.663 17.903 1.00 96.81 240 PHE A O 1
ATOM 1879 N N . THR A 1 241 ? -11.855 14.168 19.186 1.00 96.06 241 THR A N 1
ATOM 1880 C CA . THR A 1 241 ? -11.164 14.079 20.473 1.00 96.06 241 THR A CA 1
ATOM 1881 C C . THR A 1 241 ? -11.594 12.819 21.212 1.00 96.06 241 THR A C 1
ATOM 1883 O O . THR A 1 241 ? -12.726 12.358 21.074 1.00 96.06 241 THR A O 1
ATOM 1886 N N . MET A 1 242 ? -10.693 12.231 21.994 1.00 96.62 242 MET A N 1
ATOM 1887 C CA . MET A 1 242 ? -10.979 11.036 22.789 1.00 96.62 242 MET A CA 1
ATOM 1888 C C . MET A 1 242 ? -10.138 10.983 24.064 1.00 96.62 242 MET A C 1
ATOM 1890 O O . MET A 1 242 ? -9.128 11.681 24.195 1.00 96.62 242 MET A O 1
ATOM 1894 N N . CYS A 1 243 ? -10.538 10.132 25.010 1.00 93.44 243 CYS A N 1
ATOM 1895 C CA . CYS A 1 243 ? -9.755 9.909 26.222 1.00 93.44 243 CYS A CA 1
ATOM 1896 C C . CYS A 1 243 ? -8.403 9.250 25.907 1.00 93.44 243 CYS A C 1
ATOM 1898 O O . CYS A 1 243 ? -8.327 8.308 25.109 1.00 93.44 243 CYS A O 1
ATOM 1900 N N . ARG A 1 244 ? -7.337 9.663 26.602 1.00 93.19 244 ARG A N 1
ATOM 1901 C CA . ARG A 1 244 ? -6.092 8.890 26.607 1.00 93.19 244 ARG A CA 1
ATOM 1902 C C . ARG A 1 244 ? -6.292 7.603 27.408 1.00 93.19 244 ARG A C 1
ATOM 1904 O O . ARG A 1 244 ? -6.527 7.642 28.613 1.00 93.19 244 ARG A O 1
ATOM 1911 N N . MET A 1 245 ? -6.167 6.458 26.742 1.00 92.00 245 MET A N 1
ATOM 1912 C CA . MET A 1 245 ? -6.208 5.161 27.418 1.00 92.00 245 MET A CA 1
ATOM 1913 C C . MET A 1 245 ? -4.922 4.943 28.233 1.00 92.00 245 MET A C 1
ATOM 1915 O O . MET A 1 245 ? -3.828 5.218 27.725 1.00 92.00 245 MET A O 1
ATOM 1919 N N . PRO A 1 246 ? -5.012 4.445 29.479 1.00 89.69 246 PRO A N 1
ATOM 1920 C CA . PRO A 1 246 ? -3.832 4.095 30.255 1.00 89.69 246 PRO A CA 1
ATOM 1921 C C . PRO A 1 246 ? -3.138 2.876 29.637 1.00 89.69 246 PRO A C 1
ATOM 1923 O O . PRO A 1 246 ? -3.791 1.922 29.217 1.00 89.69 246 PRO A O 1
ATOM 1926 N N . GLY A 1 247 ? -1.807 2.882 29.611 1.00 85.88 247 GLY A N 1
ATOM 1927 C CA . GLY A 1 247 ? -1.021 1.755 29.114 1.00 85.88 247 GLY A CA 1
ATOM 1928 C C . GLY A 1 247 ? 0.301 2.173 28.480 1.00 85.88 247 GLY A C 1
ATOM 1929 O O . GLY A 1 247 ? 0.636 3.356 28.412 1.00 85.88 247 GLY A O 1
ATOM 1930 N N . LEU A 1 248 ? 1.053 1.174 28.021 1.00 78.00 248 LEU A N 1
ATOM 1931 C CA . LEU A 1 248 ? 2.276 1.356 27.244 1.00 78.00 248 LEU A CA 1
ATOM 1932 C C . LEU A 1 248 ? 1.991 1.032 25.779 1.00 78.00 248 LEU A C 1
ATOM 1934 O O . LEU A 1 248 ? 1.347 0.028 25.476 1.00 78.00 248 LEU A O 1
ATOM 1938 N N . GLY A 1 249 ? 2.483 1.883 24.878 1.00 72.12 249 GLY A N 1
ATOM 1939 C CA . GLY A 1 249 ? 2.407 1.634 23.444 1.00 72.12 249 GLY A CA 1
ATOM 1940 C C . GLY A 1 249 ? 3.227 0.405 23.063 1.00 72.12 249 GLY A C 1
ATOM 1941 O O . GLY A 1 249 ? 4.257 0.104 23.668 1.00 72.12 249 GLY A O 1
ATOM 1942 N N . ALA A 1 250 ? 2.789 -0.312 22.034 1.00 63.81 250 ALA A N 1
ATOM 1943 C CA . ALA A 1 250 ? 3.462 -1.535 21.620 1.00 63.81 250 ALA A CA 1
ATOM 1944 C C . ALA A 1 250 ? 4.893 -1.282 21.087 1.00 63.81 250 ALA A C 1
ATOM 1946 O O . ALA A 1 250 ? 5.782 -2.115 21.261 1.00 63.81 250 ALA A O 1
ATOM 1947 N N . SER A 1 251 ? 5.161 -0.079 20.568 1.00 62.25 251 SER A N 1
ATOM 1948 C CA . SER A 1 251 ? 6.507 0.392 20.211 1.00 62.25 251 SER A CA 1
ATOM 1949 C C . SER A 1 251 ? 7.477 0.440 21.393 1.00 62.25 251 SER A C 1
ATOM 1951 O O . SER A 1 251 ? 8.674 0.213 21.217 1.00 62.25 251 SER A O 1
ATOM 1953 N N . THR A 1 252 ? 6.980 0.646 22.616 1.00 59.69 252 THR A N 1
ATOM 1954 C CA . THR A 1 252 ? 7.806 0.629 23.829 1.00 59.69 252 THR A CA 1
ATOM 1955 C C . THR A 1 252 ? 8.346 -0.772 24.128 1.00 59.69 252 THR A C 1
ATOM 1957 O O . THR A 1 252 ? 9.458 -0.890 24.633 1.00 59.69 252 THR A O 1
ATOM 1960 N N . PHE A 1 253 ? 7.621 -1.840 23.767 1.00 56.59 253 PHE A N 1
ATOM 1961 C CA . PHE A 1 253 ? 8.082 -3.218 23.984 1.00 56.59 253 PHE A CA 1
ATOM 1962 C C . PHE A 1 253 ? 9.315 -3.550 23.139 1.00 56.59 253 PHE A C 1
ATOM 1964 O O . PHE A 1 253 ? 10.258 -4.154 23.643 1.00 56.59 253 PHE A O 1
ATOM 1971 N N . LEU A 1 254 ? 9.365 -3.103 21.884 1.00 53.50 254 LEU A N 1
ATOM 1972 C CA . LEU A 1 254 ? 10.491 -3.397 20.991 1.00 53.50 254 LEU A CA 1
ATOM 1973 C C . LEU A 1 254 ? 11.665 -2.426 21.161 1.00 53.50 254 LEU A C 1
ATOM 1975 O O . L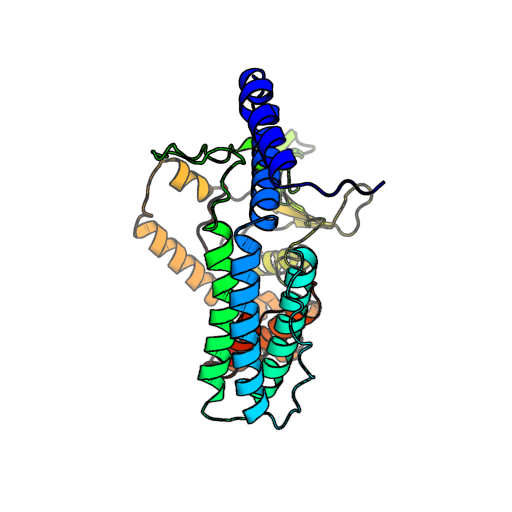EU A 1 254 ? 12.806 -2.816 20.916 1.00 53.50 254 LEU A O 1
ATOM 1979 N N . ALA A 1 255 ? 11.426 -1.208 21.663 1.00 53.62 255 ALA A N 1
ATOM 1980 C CA . ALA A 1 255 ? 12.495 -0.287 22.060 1.00 53.62 255 ALA A CA 1
ATOM 1981 C C . ALA A 1 255 ? 13.419 -0.882 23.145 1.00 53.62 255 ALA A C 1
ATOM 1983 O O . ALA A 1 255 ? 14.571 -0.474 23.266 1.00 53.62 255 ALA A O 1
ATOM 1984 N N . THR A 1 256 ? 12.948 -1.889 23.893 1.00 57.69 256 THR A N 1
ATOM 1985 C CA . THR A 1 256 ? 13.766 -2.641 24.863 1.00 57.69 256 THR A CA 1
ATOM 1986 C C . THR A 1 256 ? 14.672 -3.708 24.231 1.00 57.69 256 THR A C 1
ATOM 1988 O O . THR A 1 256 ? 15.415 -4.381 24.942 1.00 57.69 256 THR A O 1
ATOM 1991 N N . GLY A 1 257 ? 14.628 -3.893 22.905 1.00 59.25 257 GLY A N 1
ATOM 1992 C CA . GLY A 1 257 ? 15.415 -4.903 22.190 1.00 59.25 257 GLY A CA 1
ATOM 1993 C C . GLY A 1 257 ? 14.868 -6.331 22.300 1.00 59.25 257 GLY A C 1
ATOM 1994 O O . GLY A 1 257 ? 15.507 -7.270 21.816 1.00 59.25 257 GLY A O 1
ATOM 1995 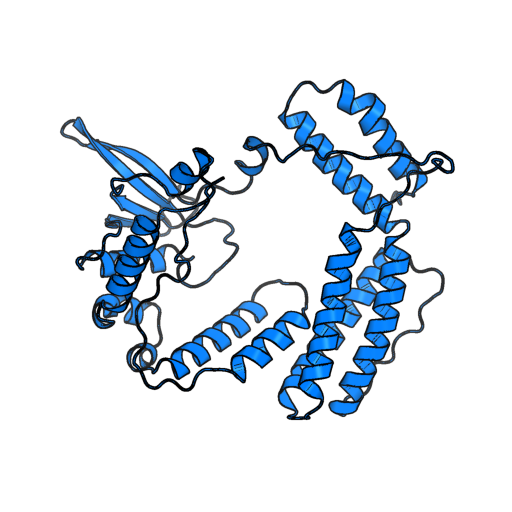N N . GLN A 1 258 ? 13.692 -6.525 22.908 1.00 64.44 258 GLN A N 1
ATOM 1996 C CA . GLN A 1 258 ? 13.018 -7.822 22.916 1.00 64.44 258 GLN A CA 1
ATOM 1997 C C . GLN A 1 258 ? 12.567 -8.191 21.500 1.00 64.44 258 GLN A C 1
ATOM 1999 O O . GLN A 1 258 ? 11.783 -7.486 20.878 1.00 64.44 258 GLN A O 1
ATOM 2004 N N . LYS A 1 259 ? 13.062 -9.322 20.987 1.00 66.56 259 LYS A N 1
ATOM 2005 C CA . LYS A 1 259 ? 12.735 -9.820 19.638 1.00 66.56 259 LYS A CA 1
ATOM 2006 C C . LYS A 1 259 ? 11.432 -10.622 19.577 1.00 66.56 259 LYS A C 1
ATOM 2008 O O . LYS A 1 259 ? 10.997 -10.990 18.492 1.00 66.56 259 LYS A O 1
ATOM 2013 N N . THR A 1 260 ? 10.841 -10.939 20.726 1.00 75.44 260 THR A N 1
ATOM 2014 C CA . THR A 1 260 ? 9.703 -11.856 20.839 1.00 75.44 260 THR A CA 1
ATOM 2015 C C . THR A 1 260 ? 8.715 -11.348 21.875 1.00 75.44 260 THR A C 1
ATOM 2017 O O . THR A 1 260 ? 9.114 -10.991 22.984 1.00 75.44 260 THR A O 1
ATOM 2020 N N . PHE A 1 261 ? 7.426 -11.375 21.547 1.00 81.75 261 PHE A N 1
ATOM 2021 C CA . PHE A 1 261 ? 6.366 -11.150 22.525 1.00 81.75 261 PHE A CA 1
ATOM 2022 C C . PHE A 1 261 ? 6.209 -12.377 23.425 1.00 81.75 261 PHE A C 1
ATOM 2024 O O . PHE A 1 261 ? 6.377 -13.511 22.976 1.00 81.75 261 PHE A O 1
ATOM 2031 N N . SER A 1 262 ? 5.882 -12.157 24.699 1.00 86.88 262 SER A N 1
ATOM 2032 C CA . SER A 1 262 ? 5.535 -13.269 25.589 1.00 86.88 262 SER A CA 1
ATOM 2033 C C . SER A 1 262 ? 4.265 -13.968 25.096 1.00 86.88 262 SER A C 1
ATOM 2035 O O . SER A 1 262 ? 3.336 -13.309 24.627 1.00 86.88 262 SER A O 1
ATOM 2037 N N . GLU A 1 263 ? 4.189 -15.288 25.264 1.00 90.00 263 GLU A N 1
ATOM 2038 C CA . GLU A 1 263 ? 2.984 -16.067 24.948 1.00 90.00 263 GLU A CA 1
ATOM 2039 C C . GLU A 1 263 ? 1.742 -15.489 25.641 1.00 90.00 263 GLU A C 1
ATOM 2041 O O . GLU A 1 263 ? 0.703 -15.312 25.013 1.00 90.00 263 GLU A O 1
ATOM 2046 N N . LYS A 1 264 ? 1.878 -15.082 26.911 1.00 91.31 264 LYS A N 1
ATOM 2047 C CA . LYS A 1 264 ? 0.808 -14.433 27.676 1.00 91.31 264 LYS A CA 1
ATOM 2048 C C . LYS A 1 264 ? 0.246 -13.193 26.969 1.00 91.31 264 LYS A C 1
ATOM 2050 O O . LYS A 1 264 ? -0.967 -13.036 26.912 1.00 91.31 264 LYS A O 1
ATOM 2055 N N . MET A 1 265 ? 1.104 -12.326 26.430 1.00 88.00 265 MET A N 1
ATOM 2056 C CA . MET A 1 265 ? 0.664 -11.136 25.690 1.00 88.00 265 MET A CA 1
ATOM 2057 C C . MET A 1 265 ? -0.053 -11.519 24.391 1.00 88.00 265 MET A C 1
ATOM 2059 O O . MET A 1 265 ? -1.084 -10.937 24.071 1.00 88.00 265 MET A O 1
ATOM 2063 N N . ILE A 1 266 ? 0.463 -12.511 23.660 1.00 90.12 266 ILE A N 1
ATOM 2064 C CA . ILE A 1 266 ? -0.167 -13.002 22.426 1.00 90.12 266 ILE A CA 1
ATOM 2065 C C . ILE A 1 266 ? -1.564 -13.564 22.726 1.00 90.12 266 ILE A C 1
ATOM 2067 O O . ILE A 1 266 ? -2.517 -13.242 22.019 1.00 90.12 266 ILE A O 1
ATOM 2071 N N . LEU A 1 267 ? -1.708 -14.342 23.803 1.00 94.75 267 LEU A N 1
ATOM 2072 C CA . LEU A 1 267 ? -3.001 -14.864 24.249 1.00 94.75 267 LEU A CA 1
ATOM 2073 C C . LEU A 1 267 ? -3.964 -13.740 24.648 1.00 94.75 267 LEU A C 1
ATOM 2075 O O . LEU A 1 267 ? -5.122 -13.775 24.246 1.00 94.75 267 LEU A O 1
ATOM 2079 N N . GLN A 1 268 ? -3.487 -12.702 25.341 1.00 93.12 268 GLN A N 1
ATOM 2080 C CA . GLN A 1 268 ? -4.305 -11.524 25.654 1.00 93.12 268 GLN A CA 1
ATOM 2081 C C . GLN A 1 268 ? -4.782 -10.793 24.389 1.00 93.12 268 GLN A C 1
ATOM 2083 O O . GLN A 1 268 ? -5.939 -10.389 24.314 1.00 93.12 268 GLN A O 1
ATOM 2088 N N . LEU A 1 269 ? -3.931 -10.651 23.366 1.00 92.62 269 LEU A N 1
ATOM 2089 C CA . LEU A 1 269 ? -4.339 -10.078 22.078 1.00 92.62 269 LEU A CA 1
ATOM 2090 C C . LEU A 1 269 ? -5.392 -10.951 21.381 1.00 92.62 269 LEU A C 1
ATOM 2092 O O . LEU A 1 269 ? -6.371 -10.426 20.854 1.00 92.62 269 LEU A O 1
ATOM 2096 N N . ALA A 1 270 ? -5.233 -12.276 21.414 1.00 95.06 270 ALA A N 1
ATOM 2097 C CA . ALA A 1 270 ? -6.219 -13.202 20.862 1.00 95.06 270 ALA A CA 1
ATOM 2098 C C . ALA A 1 270 ? -7.567 -13.126 21.605 1.00 95.06 270 ALA A C 1
ATOM 2100 O O . ALA A 1 270 ? -8.617 -13.123 20.963 1.00 95.06 270 ALA A O 1
ATOM 2101 N N . GLU A 1 271 ? -7.553 -13.011 22.937 1.00 97.06 271 GLU A N 1
ATOM 2102 C CA . GLU A 1 271 ? -8.755 -12.810 23.758 1.00 97.06 271 GLU A CA 1
ATOM 2103 C C . GLU A 1 271 ? -9.466 -11.496 23.419 1.00 97.06 271 GLU A C 1
ATOM 2105 O O . GLU A 1 271 ? -10.691 -11.483 23.281 1.00 97.06 271 GLU A O 1
ATOM 2110 N N . LEU A 1 272 ? -8.716 -10.405 23.230 1.00 96.19 272 LEU A N 1
ATOM 2111 C CA . LEU A 1 272 ? -9.276 -9.125 22.797 1.00 96.19 272 LEU A CA 1
ATOM 2112 C C . LEU A 1 272 ? -9.911 -9.241 21.412 1.00 96.19 272 LEU A C 1
ATOM 2114 O O . LEU A 1 272 ? -11.071 -8.874 21.246 1.00 96.19 272 LEU A O 1
ATOM 2118 N N . LEU A 1 273 ? -9.221 -9.826 20.432 1.00 96.56 273 LEU A N 1
ATOM 2119 C CA . LEU A 1 273 ? -9.796 -10.013 19.100 1.00 96.56 273 LEU A CA 1
ATOM 2120 C C . LEU A 1 273 ? -11.063 -10.882 19.141 1.00 96.56 273 LEU A C 1
ATOM 2122 O O . LEU A 1 273 ? -12.073 -10.548 18.523 1.00 96.56 273 LEU A O 1
ATOM 2126 N N . ALA A 1 274 ? -11.051 -11.959 19.932 1.00 97.38 274 ALA A N 1
ATOM 2127 C CA . ALA A 1 274 ? -12.224 -12.801 20.142 1.00 97.38 274 ALA A CA 1
ATOM 2128 C C . ALA A 1 274 ? -13.380 -12.034 20.804 1.00 97.38 274 ALA A C 1
ATOM 2130 O O . ALA A 1 274 ? -14.541 -12.282 20.477 1.00 97.38 274 ALA A O 1
ATOM 2131 N N . LYS A 1 275 ? -13.081 -11.100 21.713 1.00 97.94 275 LYS A N 1
ATOM 2132 C CA . LYS A 1 275 ? -14.077 -10.216 22.324 1.00 97.94 275 LYS A CA 1
ATOM 2133 C C . LYS A 1 275 ? -14.706 -9.285 21.289 1.00 97.94 275 LYS A C 1
ATOM 2135 O O . LYS A 1 275 ? -15.928 -9.218 21.236 1.00 97.94 275 LYS A O 1
ATOM 2140 N N . LEU A 1 276 ? -13.903 -8.654 20.426 1.00 97.50 276 LEU A N 1
ATOM 2141 C CA . LEU A 1 276 ? -14.408 -7.816 19.330 1.00 97.50 276 LEU A CA 1
ATOM 2142 C C . LEU A 1 276 ? -15.330 -8.608 18.395 1.00 97.50 276 LEU A C 1
ATOM 2144 O O . LEU A 1 276 ? -16.419 -8.151 18.062 1.00 97.50 276 LEU A O 1
ATOM 2148 N N . HIS A 1 277 ? -14.921 -9.821 18.016 1.00 97.50 277 HIS A N 1
ATOM 2149 C CA . HIS A 1 277 ? -15.700 -10.684 17.124 1.00 97.50 277 HIS A CA 1
ATOM 2150 C C . HIS A 1 277 ? -17.017 -11.177 17.747 1.00 97.50 277 HIS A C 1
ATOM 2152 O O . HIS A 1 277 ? -17.915 -11.603 17.024 1.00 97.50 277 HIS A O 1
ATOM 2158 N N . LYS A 1 278 ? -17.141 -11.149 19.080 1.00 97.19 278 LYS A N 1
ATOM 2159 C CA . LYS A 1 278 ? -18.379 -11.486 19.799 1.00 97.19 278 LYS A CA 1
ATOM 2160 C C . LYS A 1 278 ? -19.334 -10.304 19.938 1.00 97.19 278 LYS A C 1
ATOM 2162 O O . LYS A 1 278 ? -20.488 -10.528 20.299 1.00 97.19 278 LYS A O 1
ATOM 2167 N N . THR A 1 279 ? -18.883 -9.077 19.679 1.00 97.38 279 THR A N 1
ATOM 2168 C CA . THR A 1 279 ? -19.745 -7.897 19.749 1.00 97.38 279 THR A CA 1
ATOM 2169 C C . THR A 1 279 ? -20.844 -8.007 18.686 1.00 97.38 279 THR A C 1
ATOM 2171 O O . THR A 1 279 ? -20.521 -8.141 17.502 1.00 97.38 279 THR A O 1
ATOM 2174 N N . PRO A 1 280 ? -22.137 -7.948 19.066 1.00 95.50 280 PRO A N 1
ATOM 2175 C CA . PRO A 1 280 ? -23.235 -8.015 18.106 1.00 95.50 280 PRO A CA 1
ATOM 2176 C C . PRO A 1 280 ? -23.137 -6.887 17.077 1.00 95.50 280 PRO A C 1
ATOM 2178 O O . PRO A 1 280 ? -22.877 -5.739 17.451 1.00 95.50 280 PRO A O 1
ATOM 2181 N N . LEU A 1 281 ? -23.377 -7.188 15.799 1.00 94.56 281 LEU A N 1
ATOM 2182 C CA . LEU A 1 281 ? -23.327 -6.191 14.721 1.00 94.56 281 LEU A CA 1
ATOM 2183 C C . LEU A 1 281 ? -24.338 -5.060 14.937 1.00 94.56 281 LEU A C 1
ATOM 2185 O O . LEU A 1 281 ? -24.080 -3.925 14.553 1.00 94.56 281 LEU A O 1
ATOM 2189 N N . GLU A 1 282 ? -25.454 -5.357 15.601 1.00 95.38 282 GLU A N 1
ATOM 2190 C CA . GLU A 1 282 ? -26.524 -4.425 15.965 1.00 95.38 282 GLU A CA 1
ATOM 2191 C C . GLU A 1 282 ? -25.991 -3.225 16.776 1.00 95.38 282 GLU A C 1
ATOM 2193 O O . GLU A 1 282 ? -26.524 -2.117 16.676 1.00 95.38 282 GLU A O 1
ATOM 2198 N N . THR A 1 283 ? -24.889 -3.421 17.512 1.00 96.94 283 THR A N 1
ATOM 2199 C CA . THR A 1 283 ? -24.150 -2.364 18.229 1.00 96.94 283 THR A CA 1
ATOM 2200 C C . THR A 1 283 ? -23.710 -1.231 17.297 1.00 96.94 283 THR A C 1
ATOM 2202 O O . THR A 1 283 ? -23.631 -0.082 17.723 1.00 96.94 283 THR A O 1
ATOM 2205 N N . PHE A 1 284 ? -23.450 -1.543 16.025 1.00 95.06 284 PHE A N 1
ATOM 2206 C CA . PHE A 1 284 ? -22.951 -0.619 15.006 1.00 95.06 284 PHE A CA 1
ATOM 2207 C C . PHE A 1 284 ? -24.048 -0.152 14.037 1.00 95.06 284 PHE A C 1
ATOM 2209 O O . PHE A 1 284 ? -23.730 0.367 12.975 1.00 95.06 284 PHE A O 1
ATOM 2216 N N . SER A 1 285 ? -25.331 -0.318 14.370 1.00 94.44 285 SER A N 1
ATOM 2217 C CA . SER A 1 285 ? -26.464 0.085 13.512 1.00 94.44 285 SER A CA 1
ATOM 2218 C C . SER A 1 285 ? -26.348 1.521 12.978 1.00 94.44 285 SER A C 1
ATOM 2220 O O . SER A 1 285 ? -26.419 1.710 11.769 1.00 94.44 285 SER A O 1
ATOM 2222 N N . GLU A 1 286 ? -26.042 2.500 13.840 1.00 94.19 286 GLU A N 1
ATOM 2223 C CA . GLU A 1 286 ? -25.811 3.911 13.457 1.00 94.19 286 GLU A CA 1
ATOM 2224 C C . GLU A 1 286 ? -24.697 4.047 12.396 1.00 94.19 286 GLU A C 1
ATOM 2226 O O . GLU A 1 286 ? -24.812 4.832 11.460 1.00 94.19 286 GLU A O 1
ATOM 2231 N N . PHE A 1 287 ? -23.627 3.249 12.498 1.00 94.00 287 PHE A N 1
ATOM 2232 C CA . PHE A 1 287 ? -22.554 3.228 11.500 1.00 94.00 287 PHE A CA 1
ATOM 2233 C C . PHE A 1 287 ? -23.035 2.677 10.156 1.00 94.00 287 PHE A C 1
ATOM 2235 O O . PHE A 1 287 ? -22.755 3.270 9.114 1.00 94.00 287 PHE A O 1
ATOM 2242 N N . PHE A 1 288 ? -23.766 1.561 10.180 1.00 92.75 288 PHE A N 1
ATOM 2243 C CA . PHE A 1 288 ? -24.280 0.938 8.964 1.00 92.75 288 PHE A CA 1
ATOM 2244 C C . PHE A 1 288 ? -25.304 1.829 8.253 1.00 92.75 288 PHE A C 1
ATOM 2246 O O . PHE A 1 288 ? -25.278 1.916 7.033 1.00 92.75 288 PHE A O 1
ATOM 2253 N N . GLU A 1 289 ? -26.165 2.524 8.998 1.00 93.38 289 GLU A N 1
ATOM 2254 C CA . GLU A 1 289 ? -27.162 3.446 8.439 1.00 93.38 289 GLU A CA 1
ATOM 2255 C C . GLU A 1 289 ? -26.534 4.626 7.685 1.00 93.38 289 GLU A C 1
ATOM 2257 O O . GLU A 1 289 ? -27.094 5.084 6.690 1.00 93.38 289 GLU A O 1
ATOM 2262 N N . ILE A 1 290 ? -25.384 5.123 8.154 1.00 94.19 290 ILE A N 1
ATOM 2263 C CA . ILE A 1 290 ? -24.729 6.309 7.583 1.00 94.19 290 ILE A CA 1
ATOM 2264 C C . ILE A 1 290 ? -23.748 5.940 6.464 1.00 94.19 290 ILE A C 1
ATOM 2266 O O . ILE A 1 290 ? -23.672 6.657 5.465 1.00 94.19 290 ILE A O 1
ATOM 2270 N N . TYR A 1 291 ? -22.977 4.860 6.626 1.00 92.44 291 TYR A N 1
ATOM 2271 C CA . TYR A 1 291 ? -21.816 4.573 5.771 1.00 92.44 291 TYR A CA 1
ATOM 2272 C C . TYR A 1 291 ? -21.897 3.271 4.972 1.00 92.44 291 TYR A C 1
ATOM 2274 O O . TYR A 1 291 ? -21.033 3.038 4.126 1.00 92.44 291 TYR A O 1
ATOM 2282 N N . GLU A 1 292 ? -22.891 2.417 5.211 1.00 90.56 292 GLU A N 1
ATOM 2283 C CA . GLU A 1 292 ? -23.025 1.133 4.519 1.00 90.56 292 GLU A CA 1
ATOM 2284 C C . GLU A 1 292 ? -24.358 1.031 3.770 1.00 90.56 292 GLU A C 1
ATOM 2286 O O . GLU A 1 292 ? -25.302 1.793 3.972 1.00 90.56 292 GLU A O 1
ATOM 2291 N N . GLU A 1 293 ? -24.441 0.060 2.864 1.00 87.62 293 GLU A N 1
ATOM 2292 C CA . GLU A 1 293 ? -25.703 -0.265 2.205 1.00 87.62 293 GLU A CA 1
ATOM 2293 C C . GLU A 1 293 ? -26.644 -0.982 3.189 1.00 87.62 293 GLU A C 1
ATOM 2295 O O . GLU A 1 293 ? -26.180 -1.843 3.941 1.00 87.62 293 GLU A O 1
ATOM 2300 N N . PRO A 1 294 ? -27.973 -0.761 3.132 1.00 84.62 294 PRO A N 1
ATOM 2301 C CA . PRO A 1 294 ? -28.925 -1.440 4.019 1.00 84.62 294 PRO A CA 1
ATOM 2302 C C . PRO A 1 294 ? -28.812 -2.973 4.008 1.00 84.62 294 PRO A C 1
ATOM 2304 O O . PRO A 1 294 ? -29.039 -3.631 5.022 1.00 84.62 294 PRO A O 1
ATOM 2307 N N . ALA A 1 295 ? -28.425 -3.553 2.867 1.00 88.12 295 ALA A N 1
ATOM 2308 C CA . ALA A 1 295 ? -28.227 -4.992 2.722 1.00 88.12 295 ALA A CA 1
ATOM 2309 C C . ALA A 1 295 ? -27.032 -5.528 3.531 1.00 88.12 295 ALA A C 1
ATOM 2311 O O . ALA A 1 295 ? -27.055 -6.690 3.929 1.00 88.12 295 ALA A O 1
ATOM 2312 N N . ALA A 1 296 ? -26.020 -4.699 3.822 1.00 89.50 296 ALA A N 1
ATOM 2313 C CA . ALA A 1 296 ? -24.767 -5.109 4.462 1.00 89.50 296 ALA A CA 1
ATOM 2314 C C . ALA A 1 296 ? -24.965 -5.767 5.835 1.00 89.50 296 ALA A C 1
ATOM 2316 O O . ALA A 1 296 ? -24.149 -6.581 6.259 1.00 89.50 296 ALA A O 1
ATOM 2317 N N . PHE A 1 297 ? -26.058 -5.438 6.525 1.00 88.44 297 PHE A N 1
ATOM 2318 C CA . PHE A 1 297 ? -26.381 -5.986 7.839 1.00 88.44 297 PHE A CA 1
ATOM 2319 C C . PHE A 1 297 ? -26.852 -7.451 7.806 1.00 88.44 297 PHE A C 1
ATOM 2321 O O . PHE A 1 297 ? -26.683 -8.201 8.776 1.00 88.44 297 PHE A O 1
ATOM 2328 N N . ALA A 1 298 ? -27.472 -7.846 6.692 1.00 91.69 298 ALA A N 1
ATOM 2329 C CA . ALA A 1 298 ? -28.065 -9.165 6.491 1.00 91.69 298 ALA A CA 1
ATOM 2330 C C . ALA A 1 298 ? -27.147 -10.126 5.723 1.00 91.69 298 ALA A C 1
ATOM 2332 O O . ALA A 1 298 ? -27.503 -11.289 5.542 1.00 91.69 298 ALA A O 1
ATOM 2333 N N . GLU A 1 299 ? -25.987 -9.646 5.279 1.00 95.06 299 GLU A N 1
ATOM 2334 C CA . GLU A 1 299 ? -25.064 -10.438 4.483 1.00 95.06 299 GLU A CA 1
ATOM 2335 C C . GLU A 1 299 ? -24.464 -11.616 5.233 1.00 95.06 299 GLU A C 1
ATOM 2337 O O . GLU A 1 299 ? -24.269 -11.599 6.451 1.00 95.06 299 GLU A O 1
ATOM 2342 N N . MET A 1 300 ? -24.082 -12.615 4.452 1.00 97.00 300 MET A N 1
ATOM 2343 C CA . MET A 1 300 ? -23.194 -13.688 4.873 1.00 97.00 300 MET A CA 1
ATOM 2344 C C . MET A 1 300 ? -21.727 -13.297 4.659 1.00 97.00 300 MET A C 1
ATOM 2346 O O . MET A 1 300 ? -21.401 -12.382 3.898 1.00 97.00 300 MET A O 1
ATOM 2350 N N . VAL A 1 301 ? -20.807 -14.023 5.298 1.00 96.75 301 VAL A N 1
ATOM 2351 C CA . VAL A 1 301 ? -19.357 -13.807 5.138 1.00 96.75 301 VAL A CA 1
ATOM 2352 C C . VAL A 1 301 ? -18.935 -13.851 3.662 1.00 96.75 301 VAL A C 1
ATOM 2354 O O . VAL A 1 301 ? -18.163 -12.995 3.226 1.00 96.75 301 VAL A O 1
ATOM 2357 N N . GLU A 1 302 ? -19.464 -14.792 2.874 1.00 97.19 302 GLU A N 1
ATOM 2358 C CA . GLU A 1 302 ? -19.194 -14.871 1.430 1.00 97.19 302 GLU A CA 1
ATOM 2359 C C . GLU A 1 302 ? -19.555 -13.568 0.689 1.00 97.19 302 GLU A C 1
ATOM 2361 O O . GLU A 1 302 ? -18.761 -13.047 -0.102 1.00 97.19 302 GLU A O 1
ATOM 2366 N N . GLU A 1 303 ? -20.740 -13.019 0.955 1.00 96.62 303 GLU A N 1
ATOM 2367 C CA . GLU A 1 303 ? -21.237 -11.790 0.328 1.00 96.62 303 GLU A CA 1
ATOM 2368 C C . GLU A 1 303 ? -20.395 -10.582 0.747 1.00 96.62 303 GLU A C 1
ATOM 2370 O O . GLU A 1 303 ? -20.011 -9.769 -0.100 1.00 96.62 303 GLU A O 1
ATOM 2375 N N . ARG A 1 304 ? -19.983 -10.526 2.021 1.00 94.94 304 ARG A N 1
ATOM 2376 C CA . ARG A 1 304 ? -19.106 -9.462 2.521 1.00 94.94 304 ARG A CA 1
ATOM 2377 C C . ARG A 1 304 ? -17.737 -9.481 1.840 1.00 94.94 304 ARG A C 1
ATOM 2379 O O . ARG A 1 304 ? -17.220 -8.418 1.487 1.00 94.94 304 ARG A O 1
ATOM 2386 N N . TYR A 1 305 ? -17.161 -10.662 1.597 1.00 96.25 305 TYR A N 1
ATOM 2387 C CA . TYR A 1 305 ? -15.937 -10.785 0.796 1.00 96.25 305 TYR A CA 1
ATOM 2388 C C . TYR A 1 305 ? -16.155 -10.311 -0.643 1.00 96.25 305 TYR A C 1
ATOM 2390 O O . TYR A 1 305 ? -15.347 -9.523 -1.137 1.00 96.25 305 TYR A O 1
ATOM 2398 N N . ARG A 1 306 ? -17.254 -10.716 -1.298 1.00 96.19 306 ARG A N 1
ATOM 2399 C CA . ARG A 1 306 ? -17.602 -10.249 -2.656 1.00 96.19 306 ARG A CA 1
ATOM 2400 C C . ARG A 1 306 ? -17.696 -8.726 -2.717 1.00 96.19 306 ARG A C 1
ATOM 2402 O O . ARG A 1 306 ? -17.062 -8.124 -3.587 1.00 96.19 306 ARG A O 1
ATOM 2409 N N . ARG A 1 307 ? -18.419 -8.087 -1.786 1.00 93.94 307 ARG A N 1
ATOM 2410 C CA . ARG A 1 307 ? -18.519 -6.618 -1.741 1.00 93.94 307 ARG A CA 1
ATOM 2411 C C . ARG A 1 307 ? -17.154 -5.983 -1.487 1.00 93.94 307 ARG A C 1
ATOM 2413 O O . ARG A 1 307 ? -16.790 -5.052 -2.200 1.00 93.94 307 ARG A O 1
ATOM 2420 N N . SER A 1 308 ? -16.390 -6.484 -0.517 1.00 93.44 308 SER A N 1
ATOM 2421 C CA . SER A 1 308 ? -15.075 -5.927 -0.177 1.00 93.44 308 SER A CA 1
ATOM 2422 C C . SER A 1 308 ? -14.118 -5.968 -1.370 1.00 93.44 308 SER A C 1
ATOM 2424 O O . SER A 1 308 ? -13.535 -4.943 -1.722 1.00 93.44 308 SER A O 1
ATOM 2426 N N . ILE A 1 309 ? -14.024 -7.113 -2.055 1.00 95.81 309 ILE A N 1
ATOM 2427 C CA . ILE A 1 309 ? -13.183 -7.284 -3.246 1.00 95.81 309 ILE A CA 1
ATOM 2428 C C . ILE A 1 309 ? -13.638 -6.347 -4.369 1.00 95.81 309 ILE A C 1
ATOM 2430 O O . ILE A 1 309 ? -12.807 -5.649 -4.946 1.00 95.81 309 ILE A O 1
ATOM 2434 N N . LYS A 1 310 ? -14.949 -6.265 -4.641 1.00 94.25 310 LYS A N 1
ATOM 2435 C CA . LYS A 1 310 ? -15.506 -5.334 -5.635 1.00 94.25 310 LYS A CA 1
ATOM 2436 C C . LYS A 1 310 ? -15.171 -3.878 -5.298 1.00 94.25 310 LYS A C 1
ATOM 2438 O O . LYS A 1 310 ? -14.746 -3.133 -6.171 1.00 94.25 310 LYS A O 1
ATOM 2443 N N . SER A 1 311 ? -15.322 -3.487 -4.035 1.00 92.25 311 SER A N 1
ATOM 2444 C CA . SER A 1 311 ? -15.011 -2.139 -3.557 1.00 92.25 311 SER A CA 1
ATOM 2445 C C . SER A 1 311 ? -13.514 -1.825 -3.656 1.00 92.25 311 SER A C 1
ATOM 2447 O O . SER A 1 311 ? -13.159 -0.735 -4.084 1.00 92.25 311 SER A O 1
ATOM 2449 N N . TRP A 1 312 ? -12.621 -2.773 -3.340 1.00 93.50 312 TRP A N 1
ATOM 2450 C CA . TRP A 1 312 ? -11.174 -2.628 -3.569 1.00 93.50 312 TRP A CA 1
ATOM 2451 C C . TRP A 1 312 ? -10.803 -2.537 -5.044 1.00 93.50 312 TRP A C 1
ATOM 2453 O O . TRP A 1 312 ? -9.965 -1.711 -5.391 1.00 93.50 312 TRP A O 1
ATOM 2463 N N . SER A 1 313 ? -11.449 -3.316 -5.907 1.00 92.31 313 SER A N 1
ATOM 2464 C CA . SER A 1 313 ? -11.237 -3.226 -7.351 1.00 92.31 313 SER A CA 1
ATOM 2465 C C . SER A 1 313 ? -11.707 -1.883 -7.914 1.00 92.31 313 SER A C 1
ATOM 2467 O O . SER A 1 313 ? -11.031 -1.317 -8.766 1.00 92.31 313 SER A O 1
ATOM 2469 N N . HIS A 1 314 ? -12.845 -1.366 -7.441 1.00 92.25 314 HIS A N 1
ATOM 2470 C CA . HIS A 1 314 ? -13.352 -0.059 -7.854 1.00 92.25 314 HIS A CA 1
ATOM 2471 C C . HIS A 1 314 ? -12.466 1.077 -7.340 1.00 92.25 314 HIS A C 1
ATOM 2473 O O . HIS A 1 314 ? -12.053 1.917 -8.129 1.00 92.25 314 HIS A O 1
ATOM 2479 N N . TYR A 1 315 ? -12.088 1.046 -6.060 1.00 91.62 315 TYR A N 1
ATOM 2480 C CA . TYR A 1 315 ? -11.153 2.011 -5.487 1.00 91.62 315 TYR A CA 1
ATOM 2481 C C . TYR A 1 315 ? -9.851 2.074 -6.284 1.00 91.62 315 TYR A C 1
ATOM 2483 O O . TYR A 1 315 ? -9.388 3.161 -6.610 1.00 91.62 315 TYR A O 1
ATOM 2491 N N . LEU A 1 316 ? -9.293 0.911 -6.646 1.00 90.50 316 LEU A N 1
ATOM 2492 C CA . LEU A 1 316 ? -8.096 0.853 -7.476 1.00 90.50 316 LEU A CA 1
ATOM 2493 C C . LEU A 1 316 ? -8.311 1.591 -8.809 1.00 90.50 316 LEU A C 1
ATOM 2495 O O . LEU A 1 316 ? -7.457 2.368 -9.191 1.00 90.50 316 LEU A O 1
ATOM 2499 N N . SER A 1 317 ? -9.464 1.434 -9.468 1.00 88.81 317 SER A N 1
ATOM 2500 C CA . SER A 1 317 ? -9.751 2.137 -10.731 1.00 88.81 317 SER A CA 1
ATOM 2501 C C . SER A 1 317 ? -9.924 3.659 -10.613 1.00 88.81 317 SER A C 1
ATOM 2503 O O . SER A 1 317 ? -9.875 4.344 -11.631 1.00 88.81 317 SER A O 1
ATOM 2505 N N . GLU A 1 318 ? -10.166 4.183 -9.408 1.00 89.81 318 GLU A N 1
ATOM 2506 C CA . GLU A 1 318 ? -10.384 5.617 -9.173 1.00 89.81 318 GLU A CA 1
ATOM 2507 C C . GLU A 1 318 ? -9.120 6.354 -8.730 1.00 89.81 318 GLU A C 1
ATOM 2509 O O . GLU A 1 318 ? -9.006 7.562 -8.941 1.00 89.81 318 GLU A O 1
ATOM 2514 N N . VAL A 1 319 ? -8.179 5.652 -8.097 1.00 89.06 319 VAL A N 1
ATOM 2515 C CA . VAL A 1 319 ? -6.923 6.255 -7.650 1.00 89.06 319 VAL A CA 1
ATOM 2516 C C . VAL A 1 319 ? -5.876 6.211 -8.749 1.00 89.06 319 VAL A C 1
ATOM 2518 O O . VAL A 1 319 ? -5.781 5.251 -9.506 1.00 89.06 319 VAL A O 1
ATOM 2521 N N . GLU A 1 320 ? -5.045 7.246 -8.819 1.00 87.31 320 GLU A N 1
ATOM 2522 C CA . GLU A 1 320 ? -3.891 7.225 -9.708 1.00 87.31 320 GLU A CA 1
ATOM 2523 C C . GLU A 1 320 ? -2.887 6.181 -9.204 1.00 87.31 320 GLU A C 1
ATOM 2525 O O . GLU A 1 320 ? -2.356 6.273 -8.095 1.00 87.31 320 GLU A O 1
ATOM 2530 N N . HIS A 1 321 ? -2.642 5.160 -10.017 1.00 87.56 321 HIS A N 1
ATOM 2531 C CA . HIS A 1 321 ? -1.635 4.145 -9.758 1.00 87.56 321 HIS A CA 1
ATOM 2532 C C . HIS A 1 321 ? -1.031 3.670 -11.078 1.00 87.56 321 HIS A C 1
ATOM 2534 O O . HIS A 1 321 ? -1.630 3.802 -12.145 1.00 87.56 321 HIS A O 1
ATOM 2540 N N . LEU A 1 322 ? 0.156 3.068 -11.004 1.00 87.56 322 LEU A N 1
ATOM 2541 C CA . LEU A 1 322 ? 0.760 2.454 -12.179 1.00 87.56 322 LEU A CA 1
ATOM 2542 C C . LEU A 1 322 ? -0.053 1.221 -12.609 1.00 87.56 322 LEU A C 1
ATOM 2544 O O . LEU A 1 322 ? -0.456 0.432 -11.745 1.00 87.56 322 LEU A O 1
ATOM 2548 N N . PRO A 1 323 ? -0.291 1.025 -13.916 1.00 90.50 323 PRO A N 1
ATOM 2549 C CA . PRO A 1 323 ? -0.945 -0.176 -14.426 1.00 90.50 323 PRO A CA 1
ATOM 2550 C C . PRO A 1 323 ? -0.183 -1.422 -13.956 1.00 90.50 323 PRO A C 1
ATOM 2552 O O . PRO A 1 323 ? 1.039 -1.473 -14.061 1.00 90.50 323 PRO A O 1
ATOM 2555 N N . SER A 1 324 ? -0.903 -2.424 -13.442 1.00 94.44 324 SER A N 1
ATOM 2556 C CA . SER A 1 324 ? -0.283 -3.597 -12.820 1.00 94.44 324 SER A CA 1
ATOM 2557 C C . SER A 1 324 ? -0.972 -4.914 -13.202 1.00 94.44 324 SER A C 1
ATOM 2559 O O . SER A 1 324 ? -2.094 -5.197 -12.749 1.00 94.44 324 SER A O 1
ATOM 2561 N N . PRO A 1 325 ? -0.323 -5.767 -14.021 1.00 93.81 325 PRO A N 1
ATOM 2562 C CA . PRO A 1 325 ? -0.804 -7.122 -14.274 1.00 93.81 325 PRO A CA 1
ATOM 2563 C C . PRO A 1 325 ? -0.888 -7.955 -12.990 1.00 93.81 325 PRO A C 1
ATOM 2565 O O . PRO A 1 325 ? -1.793 -8.783 -12.857 1.00 93.81 325 PRO A O 1
ATOM 2568 N N . TYR A 1 326 ? -0.008 -7.698 -12.013 1.00 95.56 326 TYR A N 1
ATOM 2569 C CA . TYR A 1 326 ? -0.067 -8.318 -10.693 1.00 95.56 326 TYR A CA 1
ATOM 2570 C C . TYR A 1 326 ? -1.399 -8.038 -9.990 1.00 95.56 326 TYR A C 1
ATOM 2572 O O . TYR A 1 326 ? -2.028 -8.969 -9.482 1.00 95.56 326 TYR A O 1
ATOM 2580 N N . MET A 1 327 ? -1.890 -6.794 -10.015 1.00 95.06 327 MET A N 1
ATOM 2581 C CA . MET A 1 327 ? -3.194 -6.460 -9.427 1.00 95.06 327 MET A CA 1
ATOM 2582 C C . MET A 1 327 ? -4.349 -7.180 -10.134 1.00 95.06 327 MET A C 1
ATOM 2584 O O . MET A 1 327 ? -5.270 -7.664 -9.471 1.00 95.06 327 MET A O 1
ATOM 2588 N N . THR A 1 328 ? -4.276 -7.335 -11.460 1.00 93.69 328 THR A N 1
ATOM 2589 C CA . THR A 1 328 ? -5.274 -8.097 -12.235 1.00 93.69 328 THR A CA 1
ATOM 2590 C C . THR A 1 328 ? -5.288 -9.572 -11.827 1.00 93.69 328 THR A C 1
ATOM 2592 O O . THR A 1 328 ? -6.350 -10.150 -11.572 1.00 93.69 328 THR A O 1
ATOM 2595 N N . LEU A 1 329 ? -4.105 -10.186 -11.698 1.00 95.19 329 LEU A N 1
ATOM 2596 C CA . LEU A 1 329 ? -3.959 -11.551 -11.195 1.00 95.19 329 LEU A CA 1
ATOM 2597 C C . LEU A 1 329 ? -4.524 -11.686 -9.775 1.00 95.19 329 LEU A C 1
ATOM 2599 O O . LEU A 1 329 ? -5.275 -12.629 -9.513 1.00 95.19 329 LEU A O 1
ATOM 2603 N N . LEU A 1 330 ? -4.180 -10.759 -8.876 1.00 96.00 330 LEU A N 1
ATOM 2604 C CA . LEU A 1 330 ? -4.597 -10.773 -7.476 1.00 96.00 330 LEU A CA 1
ATOM 2605 C C . LEU A 1 330 ? -6.122 -10.696 -7.353 1.00 96.00 330 LEU A C 1
ATOM 2607 O O . LEU A 1 330 ? -6.722 -11.580 -6.745 1.00 96.00 330 LEU A O 1
ATOM 2611 N N . PHE A 1 331 ? -6.770 -9.704 -7.969 1.00 95.25 331 PHE A N 1
ATOM 2612 C CA . PHE A 1 331 ? -8.227 -9.559 -7.902 1.00 95.25 331 PHE A CA 1
ATOM 2613 C C . PHE A 1 331 ? -8.968 -10.702 -8.596 1.00 95.25 331 PHE A C 1
ATOM 2615 O O . PHE A 1 331 ? -9.966 -11.197 -8.066 1.00 95.25 331 PHE A O 1
ATOM 2622 N N . GLY A 1 332 ? -8.474 -11.177 -9.742 1.00 92.62 332 GLY A N 1
ATOM 2623 C CA . GLY A 1 332 ? -9.028 -12.363 -10.396 1.00 92.62 332 GLY A CA 1
ATOM 2624 C C . GLY A 1 332 ? -8.901 -13.612 -9.517 1.00 92.62 332 GLY A C 1
ATOM 2625 O O . GLY A 1 332 ? -9.834 -14.410 -9.419 1.00 92.62 332 GLY A O 1
ATOM 2626 N N . GLY A 1 333 ? -7.763 -13.771 -8.837 1.00 93.62 333 GLY A N 1
ATOM 2627 C CA . GLY A 1 333 ? -7.521 -14.832 -7.863 1.00 93.62 333 GLY A CA 1
ATOM 2628 C C . GLY A 1 333 ? -8.470 -14.755 -6.670 1.00 93.62 333 GLY A C 1
ATOM 2629 O O . GLY A 1 333 ? -9.125 -15.747 -6.358 1.00 93.62 333 GLY A O 1
ATOM 2630 N N . LEU A 1 334 ? -8.596 -13.582 -6.047 1.00 96.06 334 LEU A N 1
ATOM 2631 C CA . LEU A 1 334 ? -9.486 -13.354 -4.909 1.00 96.06 334 LEU A CA 1
ATOM 2632 C C . LEU A 1 334 ? -10.948 -13.641 -5.271 1.00 96.06 334 LEU A C 1
ATOM 2634 O O . LEU A 1 334 ? -11.604 -14.392 -4.557 1.00 96.06 334 LEU A O 1
ATOM 2638 N N . ASN A 1 335 ? -11.438 -13.141 -6.410 1.00 94.69 335 ASN A N 1
ATOM 2639 C CA . ASN A 1 335 ? -12.819 -13.363 -6.857 1.00 94.69 335 ASN A CA 1
ATOM 2640 C C . ASN A 1 335 ? -13.162 -14.844 -7.090 1.00 94.69 335 ASN A C 1
ATOM 2642 O O . ASN A 1 335 ? -14.287 -15.267 -6.822 1.00 94.69 335 ASN A O 1
ATOM 2646 N N . ARG A 1 336 ? -12.206 -15.646 -7.578 1.00 93.69 336 ARG A N 1
ATOM 2647 C CA . ARG A 1 336 ? -12.406 -17.087 -7.812 1.00 93.69 336 ARG A CA 1
ATOM 2648 C C . ARG A 1 336 ? -12.325 -17.933 -6.541 1.00 93.69 336 ARG A C 1
ATOM 2650 O O . ARG A 1 336 ? -12.856 -19.038 -6.529 1.00 93.69 336 ARG A O 1
ATOM 2657 N N . ASN A 1 337 ? -11.670 -17.429 -5.497 1.00 96.38 337 ASN A N 1
ATOM 2658 C CA . ASN A 1 337 ? -11.378 -18.173 -4.269 1.00 96.38 337 ASN A CA 1
ATOM 2659 C C . ASN A 1 337 ? -12.115 -17.614 -3.043 1.00 96.38 337 ASN A C 1
ATOM 2661 O O . ASN A 1 337 ? -11.662 -17.793 -1.913 1.00 96.38 337 ASN A O 1
ATOM 2665 N N . ILE A 1 338 ? -13.247 -16.937 -3.250 1.00 97.12 338 ILE A N 1
ATOM 2666 C CA . ILE A 1 338 ? -14.078 -16.466 -2.142 1.00 97.12 338 ILE A CA 1
ATOM 2667 C C . ILE A 1 338 ? -14.591 -17.685 -1.359 1.00 97.12 338 ILE A C 1
ATOM 2669 O O . ILE A 1 338 ? -15.173 -18.592 -1.966 1.00 97.12 338 ILE A O 1
ATOM 2673 N N . PRO A 1 339 ? -14.377 -17.738 -0.032 1.00 96.38 339 PRO A N 1
ATOM 2674 C CA . PRO A 1 339 ? -14.823 -18.864 0.771 1.00 96.38 339 PRO A CA 1
ATOM 2675 C C . PRO A 1 339 ? -16.351 -18.943 0.777 1.00 96.38 339 PRO A C 1
ATOM 2677 O O . PRO A 1 339 ? -17.034 -17.942 0.992 1.00 96.38 339 PRO A O 1
ATOM 2680 N N . LYS A 1 340 ? -16.879 -20.156 0.582 1.00 97.31 340 LYS A N 1
ATOM 2681 C CA . LYS A 1 340 ? -18.305 -20.450 0.761 1.00 97.31 340 LYS A CA 1
ATOM 2682 C C . LYS A 1 340 ? -18.603 -20.527 2.250 1.00 97.31 340 LYS A C 1
ATOM 2684 O O . LYS A 1 340 ? -18.353 -21.555 2.879 1.00 97.31 340 LYS A O 1
ATOM 2689 N N . ASP A 1 341 ? -19.081 -19.427 2.811 1.00 97.00 341 ASP A N 1
ATOM 2690 C CA . ASP A 1 341 ? -19.307 -19.282 4.244 1.00 97.00 341 ASP A CA 1
ATOM 2691 C C . ASP A 1 341 ? -20.637 -18.576 4.512 1.00 97.00 341 ASP A C 1
ATOM 2693 O O . ASP A 1 341 ? -20.804 -17.387 4.233 1.00 97.00 341 ASP A O 1
ATOM 2697 N N . SER A 1 342 ? -21.581 -19.346 5.058 1.00 96.94 342 SER A N 1
ATOM 2698 C CA . SER A 1 342 ? -22.941 -18.917 5.388 1.00 96.94 342 SER A CA 1
ATOM 2699 C C . SER A 1 342 ? -23.083 -18.424 6.830 1.00 96.94 342 SER A C 1
ATOM 2701 O O . SER A 1 342 ? -24.195 -18.360 7.353 1.00 96.94 342 SER A O 1
ATOM 2703 N N . ARG A 1 343 ? -21.978 -18.168 7.536 1.00 96.94 343 ARG A N 1
ATOM 2704 C CA . ARG A 1 343 ? -22.023 -17.511 8.847 1.00 96.94 343 ARG A CA 1
ATOM 2705 C C . ARG A 1 343 ? -22.296 -16.019 8.663 1.00 96.94 343 ARG A C 1
ATOM 2707 O O . ARG A 1 343 ? -21.956 -15.440 7.631 1.00 96.94 343 ARG A O 1
ATOM 2714 N N . ARG A 1 344 ? -22.860 -15.384 9.696 1.0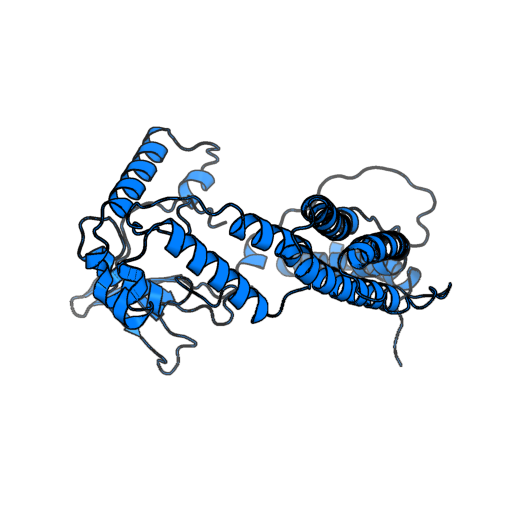0 95.38 344 ARG A N 1
ATOM 2715 C CA . ARG A 1 344 ? -22.947 -13.918 9.755 1.00 95.38 344 ARG A CA 1
ATOM 2716 C C . ARG A 1 344 ? -21.538 -13.323 9.912 1.00 95.38 344 ARG A C 1
ATOM 2718 O O . ARG A 1 344 ? -20.719 -13.920 10.621 1.00 95.38 344 ARG A O 1
ATOM 2725 N N . PRO A 1 345 ? -21.245 -12.171 9.286 1.00 95.50 345 PRO A N 1
ATOM 2726 C CA . PRO A 1 345 ? -20.002 -11.456 9.510 1.00 95.50 345 PRO A CA 1
ATOM 2727 C C . PRO A 1 345 ? -19.905 -10.985 10.963 1.00 95.50 345 PRO A C 1
ATOM 2729 O O . PRO A 1 345 ? -20.894 -10.910 11.693 1.00 95.50 345 PRO A O 1
ATOM 2732 N N . VAL A 1 346 ? -18.685 -10.666 11.375 1.00 95.75 346 VAL A N 1
ATOM 2733 C CA . VAL A 1 346 ? -18.375 -10.124 12.700 1.00 95.75 346 VAL A CA 1
ATOM 2734 C C . VAL A 1 346 ? -17.636 -8.797 12.540 1.00 95.75 346 VAL A C 1
ATOM 2736 O O . VAL A 1 346 ? -17.019 -8.577 11.492 1.00 95.75 346 VAL A O 1
ATOM 2739 N N . PRO A 1 347 ? -17.660 -7.908 13.547 1.00 94.56 347 PRO A N 1
ATOM 2740 C CA . PRO A 1 347 ? -16.812 -6.724 13.545 1.00 94.56 347 PRO A CA 1
ATOM 2741 C C . PRO A 1 347 ? -15.341 -7.129 13.453 1.00 94.56 347 PRO A C 1
ATOM 2743 O O . PRO A 1 347 ? -14.889 -8.009 14.181 1.00 94.56 347 PRO A O 1
ATOM 2746 N N . THR A 1 348 ? -14.582 -6.467 12.586 1.00 94.31 348 THR A N 1
ATOM 2747 C CA . THR A 1 348 ? -13.138 -6.683 12.440 1.00 94.31 348 THR A CA 1
ATOM 2748 C C . THR A 1 348 ? -12.406 -5.365 12.614 1.00 94.31 348 THR A C 1
ATOM 2750 O O . THR A 1 348 ? -12.847 -4.353 12.080 1.00 94.31 348 THR A O 1
ATOM 2753 N N . HIS A 1 349 ? -11.256 -5.381 13.284 1.00 92.75 349 HIS A N 1
ATOM 2754 C CA . HIS A 1 349 ? -10.422 -4.186 13.452 1.00 92.75 349 HIS A CA 1
ATOM 2755 C C . HIS A 1 349 ? -9.804 -3.689 12.125 1.00 92.75 349 HIS A C 1
ATOM 2757 O O . HIS A 1 349 ? -9.498 -2.513 11.980 1.00 92.75 349 HIS A O 1
ATOM 2763 N N . GLY A 1 350 ? -9.590 -4.580 11.150 1.00 89.81 350 GLY A N 1
ATOM 2764 C CA . GLY A 1 350 ? -8.920 -4.272 9.879 1.00 89.81 350 GLY A CA 1
ATOM 2765 C C . GLY A 1 350 ? -7.397 -4.376 9.979 1.00 89.81 350 GLY A C 1
ATOM 2766 O O . GLY A 1 350 ? -6.801 -5.198 9.294 1.00 89.81 350 GLY A O 1
ATOM 2767 N N . ASP A 1 351 ? -6.789 -3.623 10.894 1.00 88.44 351 ASP A N 1
ATOM 2768 C CA . ASP A 1 351 ? -5.334 -3.619 11.129 1.00 88.44 351 ASP A CA 1
ATOM 2769 C C . ASP A 1 351 ? -4.977 -4.081 12.553 1.00 88.44 351 ASP A C 1
ATOM 2771 O O . ASP A 1 351 ? -4.485 -3.319 13.387 1.00 88.44 351 ASP A O 1
ATOM 2775 N N . PHE A 1 352 ? -5.354 -5.322 12.889 1.00 89.69 352 PHE A N 1
ATOM 2776 C CA . PHE A 1 352 ? -5.099 -5.889 14.218 1.00 89.69 352 PHE A CA 1
ATOM 2777 C C . PHE A 1 352 ? -3.661 -6.401 14.311 1.00 89.69 352 PHE A C 1
ATOM 2779 O O . PHE A 1 352 ? -3.385 -7.585 14.105 1.00 89.69 352 PHE A O 1
ATOM 2786 N N . SER A 1 353 ? -2.735 -5.493 14.594 1.00 81.88 353 SER A N 1
ATOM 2787 C CA . SER A 1 353 ? -1.314 -5.802 14.685 1.00 81.88 353 SER A CA 1
ATOM 2788 C C . SER A 1 353 ? -0.635 -5.046 15.828 1.00 81.88 353 SER A C 1
ATOM 2790 O O . SER A 1 353 ? -1.130 -4.047 16.354 1.00 81.88 353 SER A O 1
ATOM 2792 N N . VAL A 1 354 ? 0.517 -5.563 16.257 1.00 77.50 354 VAL A N 1
ATOM 2793 C CA . VAL A 1 354 ? 1.403 -4.837 17.164 1.00 77.50 354 VAL A CA 1
ATOM 2794 C C . VAL A 1 354 ? 2.228 -3.859 16.330 1.00 77.50 354 VAL A C 1
ATOM 2796 O O . VAL A 1 354 ? 3.224 -4.235 15.713 1.00 77.50 354 VAL A O 1
ATOM 2799 N N . HIS A 1 355 ? 1.795 -2.601 16.317 1.00 67.19 355 HIS A N 1
ATOM 2800 C CA . HIS A 1 355 ? 2.441 -1.536 15.553 1.00 67.19 355 HIS A CA 1
ATOM 2801 C C . HIS A 1 355 ? 3.796 -1.123 16.129 1.00 67.19 355 HIS A C 1
ATOM 2803 O O . HIS A 1 355 ? 3.929 -0.833 17.321 1.00 67.19 355 HIS A O 1
ATOM 2809 N N . ILE A 1 356 ? 4.790 -1.026 15.243 1.00 49.47 356 ILE A N 1
ATOM 2810 C CA . ILE A 1 356 ? 6.080 -0.389 15.513 1.00 49.47 356 ILE A CA 1
ATOM 2811 C C . ILE A 1 356 ? 5.966 1.069 15.067 1.00 49.47 356 ILE A C 1
ATOM 2813 O O . ILE A 1 356 ? 6.225 1.385 13.908 1.00 49.47 356 ILE A O 1
ATOM 2817 N N . SER A 1 357 ? 5.590 1.976 15.967 1.00 43.94 357 SER A N 1
ATOM 2818 C CA . SER A 1 357 ? 5.937 3.386 15.767 1.00 43.94 357 SER A CA 1
ATOM 2819 C C . SER A 1 357 ? 7.458 3.501 15.904 1.00 43.94 357 SER A C 1
ATOM 2821 O O . SER A 1 357 ? 7.987 3.336 17.004 1.00 43.94 357 SER A O 1
ATOM 2823 N N . ARG A 1 358 ? 8.157 3.641 14.770 1.00 36.25 358 ARG A N 1
ATOM 2824 C CA . ARG A 1 358 ? 9.608 3.883 14.726 1.00 36.25 358 ARG A CA 1
ATOM 2825 C C . ARG A 1 358 ? 9.945 5.281 15.229 1.00 36.25 358 ARG A C 1
ATOM 2827 O O . ARG A 1 358 ? 9.161 6.197 14.909 1.00 36.25 358 ARG A O 1
#

Sequence (358 aa):
MKIHPTTQSISLAIRALDNAVVPTLTDKSALAATEVVRHVLTDLLKRQGPAIKLLQELIAEGNVLEREILGLTDETAHGGGAASQNIDFESLAQQHEELTNRIVTSCTHLSSTGDHRAPHLLRRAAEWEHAYYAKIPTIQAKLYGEEGSSNSQPPEPALSKEYLEKFLVLSTYICTVECKDRKREELVIRNSDPAPIVLRSMYLVEQEYLFLKSLSKTDYPCPHPFDLALKTEGVGGNFFTMCRMPGLGASTFLATGQKTFSEKMILQLAELLAKLHKTPLETFSEFFEIYEEPAAFAEMVEERYRRSIKSWSHYLSEVEHLPSPYMTLLFGGLNRNIPKDSRRPVPTHGDFSVHISR

InterPro domains:
  IPR002575 Aminoglycoside phosphotransferase [PF01636] (186-353)
  IPR011009 Protein kinase-like domain superfamily [SSF56112] (180-353)

pLDDT: mean 86.65, std 14.75, range [36.25, 98.25]

Foldseek 3Di:
DDDDDALQNLLVVLCCLVPPPLVPDPDPVVNVVSVVVNVVSQLVLLQNPVVQVVLVVLLVVLVVLLVVLCVQLVDDDPDDDDDDPDDGSVRSVVSSLVSLVSLLVSLLSLLPRPDPCSLVSLVVQQVSVVSSVVVSVVDGRDRPPPPPDDDDDDDDDDDDDVVVVPPWDDQKDWDWDQDPVRDIFIKIKGWQGLDDPDPDACSAQVLVLLVQCLCVVDPQDDWHWDDWAQPDPPDSGTMTMTHDDDDDALLVVCVVVDPDDDPVVVVVLVVSQVVQQPPQCVSSVVSCVPPHDPCLQVDWQLVVLVVVLVVVVVSVVVDDDRRHSSVSSVSSVSVVPRDPTRHGGGDDPVPSDRDNPD